Protein AF-A0A349W5E2-F1 (afdb_monomer_lite)

Foldseek 3Di:
DDPVVVVVVVVVVVVPPPPVVVVLLVQLLVLCVVLLVVCVVCLVVVVLVSNVVSLVVNCVRLNDALVSLLVVLLSCQVVVHDNVVSLVVCVVVVSLVLVVVLLVLLQDPCSQVVCVVCVVSNSNDRRLRVVLVSSLVSLVCSLPDPVGDDDPSSVQSSCSSNLHFPPDDPVVPDDDDDDDDDDPPHSDRRDPSPPWDWDKDKDWDWDDDDDDDDDPDHIDIDIDIDIDTDDDD

Secondary structure (DSSP, 8-state):
--HHHHHHHHHHHHT---HHHHHHHHHHHHHHHHHHHHHHHHHHHT-GGGHHHHHHHHHHHH-S-HHHHHHHHHHHHHTT---HHHHHHHHHTTHHHHHHHHHHHHHSTTHHHHHHH-GGGGTTPPTT-HHHHHHHHHHHHHHH-TT----HHHHHHHHHHTT----SSSTTS--S------PPPPP--PPP-S---EEEEEEEEEE----SS--SS--EEEEEEEEEE----

Structure (mmCIF, N/CA/C/O backbone):
data_AF-A0A349W5E2-F1
#
_entry.id   AF-A0A349W5E2-F1
#
loop_
_atom_site.group_PDB
_atom_site.id
_atom_site.type_symbol
_atom_site.label_atom_id
_atom_site.label_alt_id
_atom_site.label_comp_id
_atom_site.label_asym_id
_atom_site.label_entity_id
_atom_site.label_seq_id
_atom_site.pdbx_PDB_ins_code
_atom_site.Cartn_x
_atom_site.Cartn_y
_atom_site.Cartn_z
_atom_site.occupancy
_atom_site.B_iso_or_equiv
_atom_site.auth_seq_id
_atom_site.auth_comp_id
_atom_site.auth_asym_id
_atom_site.auth_atom_id
_atom_site.pdbx_PDB_model_num
ATOM 1 N N . MET A 1 1 ? 12.853 50.202 -28.168 1.00 52.81 1 MET A N 1
ATOM 2 C CA . MET A 1 1 ? 13.371 48.916 -27.651 1.00 52.81 1 MET A CA 1
ATOM 3 C C . MET A 1 1 ? 13.587 47.997 -28.844 1.00 52.81 1 MET A C 1
ATOM 5 O O . MET A 1 1 ? 12.637 47.748 -29.572 1.00 52.81 1 MET A O 1
ATOM 9 N N . ASN A 1 2 ? 14.836 47.624 -29.139 1.00 64.44 2 ASN A N 1
ATOM 10 C CA . ASN A 1 2 ? 15.189 46.960 -30.401 1.00 64.44 2 ASN A CA 1
ATOM 11 C C . ASN A 1 2 ? 14.817 45.471 -30.386 1.00 64.44 2 ASN A C 1
ATOM 13 O O . ASN A 1 2 ? 15.025 44.794 -29.383 1.00 64.44 2 ASN A O 1
ATOM 17 N N . ILE A 1 3 ? 14.355 44.948 -31.528 1.00 70.19 3 ILE A N 1
ATOM 18 C CA . ILE A 1 3 ? 13.952 43.540 -31.740 1.00 70.19 3 ILE A CA 1
ATOM 19 C C . ILE A 1 3 ? 15.049 42.553 -31.292 1.00 70.19 3 ILE A C 1
ATOM 21 O O . ILE A 1 3 ? 14.758 41.490 -30.751 1.00 70.19 3 ILE A O 1
ATOM 25 N N . ARG A 1 4 ? 16.323 42.949 -31.411 1.00 62.88 4 ARG A N 1
ATOM 26 C CA . ARG A 1 4 ? 17.479 42.179 -30.925 1.00 62.88 4 ARG A CA 1
ATOM 27 C C . ARG A 1 4 ? 17.537 42.023 -29.401 1.00 62.88 4 ARG A C 1
ATOM 29 O O . ARG A 1 4 ? 17.993 40.991 -28.930 1.00 62.88 4 ARG A O 1
ATOM 36 N N . GLN A 1 5 ? 17.074 43.009 -28.635 1.00 62.62 5 GLN A N 1
ATOM 37 C CA . GLN A 1 5 ? 17.027 42.912 -27.172 1.00 62.62 5 GLN A CA 1
ATOM 38 C C . GLN A 1 5 ? 15.815 42.115 -26.683 1.00 62.62 5 GLN A C 1
ATOM 40 O O . GLN A 1 5 ? 15.916 41.418 -25.678 1.00 62.62 5 GLN A O 1
ATOM 45 N N . LEU A 1 6 ? 14.707 42.137 -27.433 1.00 62.88 6 LEU A N 1
ATOM 46 C CA . LEU A 1 6 ? 13.547 41.288 -27.154 1.00 62.88 6 LEU A CA 1
ATOM 47 C C . LEU A 1 6 ? 13.878 39.801 -27.378 1.00 62.88 6 LEU A C 1
ATOM 49 O O . LEU A 1 6 ? 13.564 38.965 -26.538 1.00 62.88 6 LEU A O 1
ATOM 53 N N . ALA A 1 7 ? 14.586 39.484 -28.469 1.00 63.03 7 ALA A N 1
ATOM 54 C CA . ALA A 1 7 ? 15.025 38.121 -28.770 1.00 63.03 7 ALA A CA 1
ATOM 55 C C . ALA A 1 7 ? 16.011 37.572 -27.723 1.00 63.03 7 ALA A C 1
ATOM 57 O O . ALA A 1 7 ? 15.915 36.408 -27.342 1.00 63.03 7 ALA A O 1
ATOM 58 N N . LEU A 1 8 ? 16.919 38.413 -27.211 1.00 60.12 8 LEU A N 1
ATOM 59 C CA . LEU A 1 8 ? 17.873 38.012 -26.174 1.00 60.12 8 LEU A CA 1
ATOM 60 C C . LEU A 1 8 ? 17.176 37.720 -24.831 1.00 60.12 8 LEU A C 1
ATOM 62 O O . LEU A 1 8 ? 17.521 36.754 -24.161 1.00 60.12 8 LEU A O 1
ATOM 66 N N . MET A 1 9 ? 16.161 38.510 -24.463 1.00 60.28 9 MET A N 1
ATOM 67 C CA . MET A 1 9 ? 15.379 38.305 -23.234 1.00 60.28 9 MET A CA 1
ATOM 68 C C . MET A 1 9 ? 14.525 37.030 -23.285 1.00 60.28 9 MET A C 1
ATOM 70 O O . MET A 1 9 ? 14.431 36.319 -22.286 1.00 60.28 9 MET A O 1
ATOM 74 N N . ILE A 1 10 ? 13.951 36.699 -24.447 1.00 60.84 10 ILE A N 1
ATOM 75 C CA . ILE A 1 10 ? 13.186 35.454 -24.640 1.00 60.84 10 ILE A CA 1
ATOM 76 C C . ILE A 1 10 ? 14.114 34.231 -24.564 1.00 60.84 10 ILE A C 1
ATOM 78 O O . ILE A 1 10 ? 13.764 33.246 -23.919 1.00 60.84 10 ILE A O 1
ATOM 82 N N . LEU A 1 11 ? 15.320 34.316 -25.140 1.00 56.22 11 LEU A N 1
ATOM 83 C CA . LEU A 1 11 ? 16.299 33.224 -25.129 1.00 56.22 11 LEU A CA 1
ATOM 84 C C . LEU A 1 11 ? 16.864 32.943 -23.722 1.00 56.22 11 LEU A C 1
ATOM 86 O O . LEU A 1 11 ? 17.080 31.788 -23.355 1.00 56.22 11 LEU A O 1
ATOM 90 N N . ILE A 1 12 ? 17.056 33.988 -22.906 1.00 57.09 12 ILE A N 1
ATOM 91 C CA . ILE A 1 12 ? 17.491 33.849 -21.507 1.00 57.09 12 ILE A CA 1
ATOM 92 C C . ILE A 1 12 ? 16.364 33.264 -20.642 1.00 57.09 12 ILE A C 1
ATOM 94 O O . ILE A 1 12 ? 16.629 32.391 -19.818 1.00 57.09 12 ILE A O 1
ATOM 98 N N . MET A 1 13 ? 15.106 33.661 -20.869 1.00 54.88 13 MET A N 1
ATOM 99 C CA . MET A 1 13 ? 13.952 33.088 -20.161 1.00 54.88 13 MET A CA 1
ATOM 100 C C . MET A 1 13 ? 13.674 31.625 -20.539 1.00 54.88 13 MET A C 1
ATOM 102 O O . MET A 1 13 ? 13.200 30.872 -19.694 1.00 54.88 13 MET A O 1
ATOM 106 N N . SER A 1 14 ? 14.012 31.184 -21.757 1.00 54.06 14 SER A N 1
ATOM 107 C CA . SER A 1 14 ? 13.864 29.776 -22.167 1.00 54.06 14 SER A CA 1
ATOM 108 C C . SER A 1 14 ? 14.974 28.841 -21.665 1.00 54.06 14 SER A C 1
ATOM 110 O O . SER A 1 14 ? 14.781 27.629 -21.666 1.00 54.06 14 SER A O 1
ATOM 112 N N . CYS A 1 15 ? 16.123 29.371 -21.225 1.00 48.59 15 CYS A N 1
ATOM 113 C CA . CYS A 1 15 ? 17.241 28.567 -20.705 1.00 48.59 15 CYS A CA 1
ATOM 114 C C . CYS A 1 15 ? 17.178 28.308 -19.192 1.00 48.59 15 CYS A C 1
ATOM 116 O O . CYS A 1 15 ? 17.973 27.524 -18.677 1.00 48.59 15 CYS A O 1
ATOM 118 N N . VAL A 1 16 ? 16.222 28.903 -18.472 1.00 50.59 16 VAL A N 1
ATOM 119 C CA . VAL A 1 16 ? 15.925 28.534 -17.080 1.00 50.59 16 VAL A CA 1
ATOM 120 C C . VAL A 1 16 ? 14.885 27.413 -17.084 1.00 50.59 16 VAL A C 1
ATOM 122 O O . VAL A 1 16 ? 13.768 27.554 -16.593 1.00 50.59 16 VAL A O 1
ATOM 125 N N . ILE A 1 17 ? 15.242 26.279 -17.688 1.00 53.78 17 ILE A N 1
ATOM 126 C CA . ILE A 1 17 ? 14.504 25.028 -17.488 1.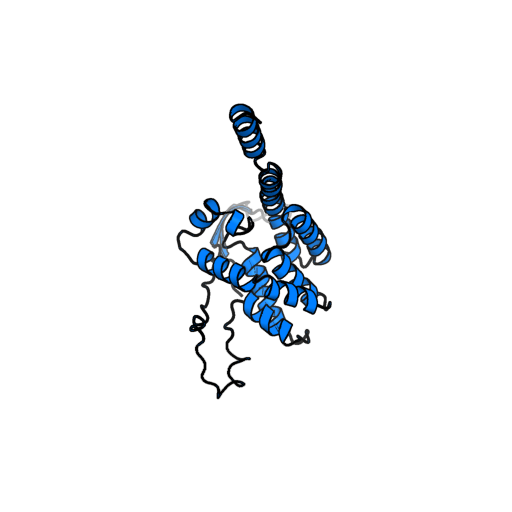00 53.78 17 ILE A CA 1
ATOM 127 C C . ILE A 1 17 ? 14.574 24.732 -15.978 1.00 53.78 17 ILE A C 1
ATOM 129 O O . ILE A 1 17 ? 15.658 24.849 -15.397 1.00 53.78 17 ILE A O 1
ATOM 133 N N . PRO A 1 18 ? 13.458 24.406 -15.301 1.00 48.16 18 PRO A N 1
ATOM 134 C CA . PRO A 1 18 ? 13.426 24.277 -13.851 1.00 48.16 18 PRO A CA 1
ATOM 135 C C . PRO A 1 18 ? 14.223 23.043 -13.410 1.00 48.16 18 PRO A C 1
ATOM 137 O O . PRO A 1 18 ? 13.682 21.956 -13.229 1.00 48.16 18 PRO A O 1
ATOM 140 N N . THR A 1 19 ? 15.521 23.219 -13.164 1.00 50.28 19 THR A N 1
ATOM 141 C CA . THR A 1 19 ? 16.425 22.200 -12.600 1.00 50.28 19 THR A CA 1
ATOM 142 C C . THR A 1 19 ? 15.934 21.644 -11.260 1.00 50.28 19 THR A C 1
ATOM 144 O O . THR A 1 19 ? 16.302 20.538 -10.876 1.00 50.28 19 THR A O 1
ATOM 147 N N . LYS A 1 20 ? 15.050 22.371 -10.564 1.00 48.47 20 LYS A N 1
ATOM 148 C CA . LYS A 1 20 ? 14.427 21.932 -9.309 1.00 48.47 20 LYS A CA 1
ATOM 149 C C . LYS A 1 20 ? 13.507 20.719 -9.462 1.00 48.47 20 LYS A C 1
ATOM 151 O O . LYS A 1 20 ? 13.429 19.927 -8.531 1.00 48.47 20 LYS A O 1
ATOM 156 N N . LEU A 1 21 ? 12.841 20.558 -10.608 1.00 48.84 21 LEU A N 1
ATOM 157 C CA . LEU A 1 21 ? 11.945 19.421 -10.850 1.00 48.84 21 LEU A CA 1
ATOM 158 C C . LEU A 1 21 ? 12.745 18.128 -11.062 1.00 48.84 21 LEU A C 1
ATOM 160 O O . LEU A 1 21 ? 12.449 17.115 -10.439 1.00 48.84 21 LEU A O 1
ATOM 164 N N . LEU A 1 22 ? 13.832 18.206 -11.837 1.00 49.69 22 LEU A N 1
ATOM 165 C CA . LEU A 1 22 ? 14.701 17.061 -12.126 1.00 49.69 22 LEU A CA 1
ATOM 166 C C . LEU A 1 22 ? 15.438 16.554 -10.868 1.00 49.69 22 LEU A C 1
ATOM 168 O O . LEU A 1 22 ? 15.513 15.353 -10.637 1.00 49.69 22 LEU A O 1
ATOM 172 N N . HIS A 1 23 ? 15.926 17.468 -10.017 1.00 49.38 23 HIS A N 1
ATOM 173 C CA . HIS A 1 23 ? 16.607 17.120 -8.758 1.00 49.38 23 HIS A CA 1
ATOM 174 C C . HIS A 1 23 ? 15.661 16.558 -7.679 1.00 49.38 23 HIS A C 1
ATOM 176 O O . HIS A 1 23 ? 16.076 15.736 -6.860 1.00 49.38 23 HIS A O 1
ATOM 182 N N . GLY A 1 24 ? 14.395 16.992 -7.646 1.00 54.50 24 GLY A N 1
ATOM 183 C CA . GLY A 1 24 ? 13.385 16.404 -6.754 1.00 54.50 24 GLY A CA 1
ATOM 184 C C . GLY 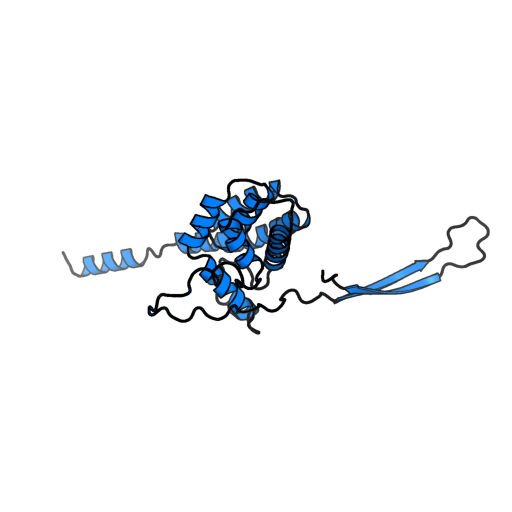A 1 24 ? 13.044 14.962 -7.144 1.00 54.50 24 GLY A C 1
ATOM 185 O O . GLY A 1 24 ? 12.863 14.107 -6.280 1.00 54.50 24 GLY A O 1
ATOM 186 N N . GLN A 1 25 ? 13.043 14.685 -8.447 1.00 56.47 25 GLN A N 1
ATOM 187 C CA . GLN A 1 25 ? 12.649 13.412 -9.038 1.00 56.47 25 GLN A CA 1
ATOM 188 C C . GLN A 1 25 ? 13.699 12.298 -8.856 1.00 56.47 25 GLN A C 1
ATOM 190 O O . GLN A 1 25 ? 13.425 11.331 -8.149 1.00 56.47 25 GLN A O 1
ATOM 195 N N . GLU A 1 26 ? 14.912 12.492 -9.392 1.00 62.91 26 GLU A N 1
ATOM 196 C CA . GLU A 1 26 ? 16.144 12.452 -8.598 1.00 62.91 26 GLU A CA 1
ATOM 197 C C . GLU A 1 26 ? 16.161 11.644 -7.289 1.00 62.91 26 GLU A C 1
ATOM 199 O O . GLU A 1 26 ? 16.411 10.444 -7.171 1.00 62.91 26 GLU A O 1
ATOM 204 N N . ASN A 1 27 ? 15.869 12.414 -6.246 1.00 80.06 27 ASN A N 1
ATOM 205 C CA . ASN A 1 27 ? 15.873 11.969 -4.873 1.00 80.06 27 ASN A CA 1
ATOM 206 C C . ASN A 1 27 ? 14.688 11.060 -4.552 1.00 80.06 27 ASN A C 1
ATOM 208 O O . ASN A 1 27 ? 14.864 10.121 -3.781 1.00 80.06 27 ASN A O 1
ATOM 212 N N . CYS A 1 28 ? 13.509 11.299 -5.128 1.00 84.94 28 CYS A N 1
ATOM 213 C CA . CYS A 1 28 ? 12.324 10.517 -4.802 1.00 84.94 28 CYS A CA 1
ATOM 214 C C . CYS A 1 28 ? 12.455 9.038 -5.198 1.00 84.94 28 CYS A C 1
ATOM 216 O O . CYS A 1 28 ? 12.125 8.171 -4.386 1.00 84.94 28 CYS A O 1
ATOM 218 N N . GLU A 1 29 ? 12.986 8.732 -6.387 1.00 87.12 29 GLU A N 1
ATOM 219 C CA . GLU A 1 29 ? 13.212 7.340 -6.803 1.00 87.12 29 GLU A CA 1
ATOM 220 C C . GLU A 1 29 ? 14.162 6.631 -5.833 1.00 87.12 29 GLU A C 1
ATOM 222 O O . GLU A 1 29 ? 13.828 5.578 -5.288 1.00 87.12 29 GLU A O 1
ATOM 227 N N . ARG A 1 30 ? 15.312 7.252 -5.539 1.00 86.56 30 ARG A N 1
ATOM 228 C CA . ARG A 1 30 ? 16.307 6.697 -4.614 1.00 86.56 30 ARG A CA 1
ATOM 229 C C . ARG A 1 30 ? 15.725 6.456 -3.220 1.00 86.56 30 ARG A C 1
ATOM 231 O O . ARG A 1 30 ? 15.834 5.348 -2.702 1.00 86.56 30 ARG A O 1
ATOM 238 N N . TYR A 1 31 ? 15.075 7.461 -2.630 1.00 85.56 31 TYR A N 1
ATOM 239 C CA . TYR A 1 31 ? 14.479 7.331 -1.297 1.00 85.56 31 TYR A CA 1
ATOM 240 C C . TYR A 1 31 ? 13.382 6.268 -1.263 1.00 85.56 31 TYR A C 1
ATOM 242 O O . TYR A 1 31 ? 13.285 5.527 -0.285 1.00 85.56 31 TYR A O 1
ATOM 250 N N . THR A 1 32 ? 12.579 6.155 -2.322 1.00 86.81 32 THR A N 1
ATOM 251 C CA . THR A 1 32 ? 11.539 5.124 -2.418 1.00 86.81 32 THR A CA 1
ATOM 252 C C . THR A 1 32 ? 12.166 3.732 -2.449 1.00 86.81 32 THR A C 1
ATOM 254 O O . THR A 1 32 ? 11.798 2.877 -1.643 1.00 86.81 32 THR A O 1
ATOM 257 N N . VAL A 1 33 ? 13.175 3.516 -3.299 1.00 87.38 33 VAL A N 1
ATOM 258 C CA . VAL A 1 33 ? 13.891 2.234 -3.411 1.00 87.38 33 VAL A CA 1
ATOM 259 C C . VAL A 1 33 ? 14.569 1.838 -2.096 1.00 87.38 33 VAL A C 1
ATOM 261 O O . VAL A 1 33 ? 14.496 0.676 -1.702 1.00 87.38 33 VAL A O 1
ATOM 264 N N . GLU A 1 34 ? 15.188 2.783 -1.389 1.00 88.44 34 GLU A N 1
ATOM 265 C CA . GLU A 1 34 ? 15.862 2.523 -0.109 1.00 88.44 34 GLU A CA 1
ATOM 266 C C . GLU A 1 34 ? 14.876 2.279 1.046 1.00 88.44 34 GLU A C 1
ATOM 268 O O . GLU A 1 34 ? 15.140 1.466 1.934 1.00 88.44 34 GLU A O 1
ATOM 273 N N . THR A 1 35 ? 13.719 2.945 1.034 1.00 88.62 35 THR A N 1
ATOM 274 C CA . THR A 1 35 ? 12.751 2.885 2.143 1.00 88.62 35 THR A CA 1
ATOM 275 C C . THR A 1 35 ? 11.792 1.699 2.032 1.00 88.62 35 THR A C 1
ATOM 277 O O . THR A 1 35 ? 11.360 1.153 3.051 1.00 88.62 35 THR A O 1
ATOM 280 N N . LEU A 1 36 ? 11.465 1.254 0.816 1.00 89.06 36 LEU A N 1
ATOM 281 C CA . LEU A 1 36 ? 10.529 0.149 0.577 1.00 89.06 36 LEU A CA 1
ATOM 282 C C . LEU A 1 36 ? 10.887 -1.157 1.319 1.00 89.06 36 LEU A C 1
ATOM 284 O O . LEU A 1 36 ? 9.989 -1.751 1.931 1.00 89.06 36 LEU A O 1
ATOM 288 N N . PRO A 1 37 ? 12.155 -1.616 1.343 1.00 88.81 37 PRO A N 1
ATOM 289 C CA . PRO A 1 37 ? 12.554 -2.784 2.126 1.00 88.81 37 PRO A CA 1
ATOM 290 C C . PRO A 1 37 ? 12.323 -2.602 3.630 1.00 88.81 37 PRO A C 1
ATOM 292 O O . PRO A 1 37 ? 11.836 -3.520 4.290 1.00 88.81 37 PRO A O 1
ATOM 295 N N . LEU A 1 38 ? 12.608 -1.408 4.162 1.00 91.19 38 LEU A N 1
ATOM 296 C CA . LEU A 1 38 ? 12.438 -1.089 5.583 1.00 91.19 38 LEU A CA 1
ATOM 297 C C . LEU A 1 38 ? 10.959 -1.086 5.981 1.00 91.19 38 LEU A C 1
ATOM 299 O O . LEU A 1 38 ? 10.596 -1.670 7.001 1.00 91.19 38 LEU A O 1
ATOM 303 N N . LEU A 1 39 ? 10.094 -0.503 5.144 1.00 89.38 39 LEU A N 1
ATOM 304 C CA . LEU A 1 39 ? 8.641 -0.550 5.332 1.00 89.38 39 LEU A CA 1
ATOM 305 C C . LEU A 1 39 ? 8.112 -1.985 5.286 1.00 89.38 39 LEU A C 1
ATOM 307 O O . LEU A 1 39 ? 7.286 -2.367 6.112 1.00 89.38 39 LEU A O 1
ATOM 311 N N . THR A 1 40 ? 8.615 -2.795 4.351 1.00 87.44 40 THR A N 1
ATOM 312 C CA . THR A 1 40 ? 8.235 -4.211 4.228 1.00 87.44 40 THR A CA 1
ATOM 313 C C . THR A 1 40 ? 8.605 -4.986 5.486 1.00 87.44 40 THR A C 1
ATOM 315 O O . THR A 1 40 ? 7.793 -5.744 6.013 1.00 87.44 40 THR A O 1
ATOM 318 N N . GLN A 1 41 ? 9.816 -4.771 5.999 1.00 88.69 41 GLN A N 1
ATOM 319 C CA . GLN A 1 41 ? 10.275 -5.393 7.234 1.00 88.69 41 GLN A CA 1
ATOM 320 C C . GLN A 1 41 ? 9.434 -4.949 8.438 1.00 88.69 41 GLN A C 1
ATOM 322 O O . GLN A 1 41 ? 8.992 -5.799 9.209 1.00 88.69 41 GLN A O 1
ATOM 327 N N . ALA A 1 42 ? 9.175 -3.647 8.581 1.00 88.50 42 ALA A N 1
ATOM 328 C CA . ALA A 1 42 ? 8.390 -3.113 9.691 1.00 88.50 42 ALA A CA 1
ATOM 329 C C . ALA A 1 42 ? 6.954 -3.669 9.701 1.00 88.50 42 ALA A C 1
ATOM 331 O O . ALA A 1 42 ? 6.479 -4.126 10.740 1.00 88.50 42 ALA A O 1
ATOM 332 N N . LEU A 1 43 ? 6.293 -3.730 8.540 1.00 86.06 43 LEU A N 1
ATOM 333 C CA . LEU A 1 43 ? 4.942 -4.290 8.410 1.00 86.06 43 LEU A CA 1
ATOM 334 C C . LEU A 1 43 ? 4.865 -5.796 8.686 1.00 86.06 43 LEU A C 1
ATOM 336 O O . LEU A 1 43 ? 3.890 -6.263 9.280 1.00 86.06 43 LEU A O 1
ATOM 340 N N . ASN A 1 44 ? 5.875 -6.559 8.265 1.00 85.50 44 ASN A N 1
ATOM 341 C CA . ASN A 1 44 ? 5.946 -7.993 8.549 1.00 85.50 44 ASN A CA 1
ATOM 342 C C . ASN A 1 44 ? 6.159 -8.268 10.041 1.00 85.50 44 ASN A C 1
ATOM 344 O O . ASN A 1 44 ? 5.554 -9.186 10.590 1.00 85.50 44 ASN A O 1
ATOM 348 N N . ASN A 1 45 ? 6.977 -7.448 10.700 1.00 87.81 45 ASN A N 1
ATOM 349 C CA . ASN A 1 45 ? 7.294 -7.607 12.117 1.00 87.81 45 ASN A CA 1
ATOM 350 C C . ASN A 1 45 ? 6.238 -6.999 13.056 1.00 87.81 45 ASN A C 1
ATOM 352 O O . ASN A 1 45 ? 6.271 -7.280 14.249 1.00 87.81 45 ASN A O 1
ATOM 356 N N . ASN A 1 46 ? 5.275 -6.231 12.530 1.00 82.88 46 ASN A N 1
ATOM 357 C CA . ASN A 1 46 ? 4.350 -5.390 13.306 1.00 82.88 46 ASN A CA 1
ATOM 358 C C . ASN A 1 46 ? 5.062 -4.271 14.100 1.00 82.88 46 ASN A C 1
ATOM 360 O O . ASN A 1 46 ? 4.575 -3.845 15.144 1.00 82.88 46 ASN A O 1
ATOM 364 N N . ASP A 1 47 ? 6.198 -3.774 13.603 1.00 88.88 47 ASP A N 1
ATOM 365 C CA . ASP A 1 47 ? 6.947 -2.661 14.204 1.00 88.88 47 ASP A CA 1
ATOM 366 C C . ASP A 1 47 ? 6.321 -1.308 13.794 1.00 88.88 47 ASP A C 1
ATOM 368 O O . ASP A 1 47 ? 6.936 -0.521 13.067 1.00 88.88 47 ASP A O 1
ATOM 372 N N . PHE A 1 48 ? 5.081 -1.040 14.216 1.00 86.31 48 PHE A N 1
ATOM 373 C CA . PHE A 1 48 ? 4.309 0.129 13.759 1.00 86.31 48 PHE A CA 1
ATOM 374 C C . PHE A 1 48 ? 4.978 1.472 14.095 1.00 86.31 48 PHE A C 1
ATOM 376 O O . PHE A 1 48 ? 5.000 2.370 13.252 1.00 86.31 48 PHE A O 1
ATOM 383 N N . ASP A 1 49 ? 5.677 1.557 15.231 1.00 86.69 49 ASP A N 1
ATOM 384 C CA . ASP A 1 49 ? 6.442 2.744 15.648 1.00 86.69 49 ASP A CA 1
ATOM 385 C C . ASP A 1 49 ? 7.510 3.177 14.628 1.00 86.69 49 ASP A C 1
ATOM 387 O O . ASP A 1 49 ? 7.918 4.340 14.583 1.00 86.69 49 ASP A O 1
ATOM 391 N N . LYS A 1 50 ? 7.990 2.244 13.794 1.00 90.06 50 LYS A N 1
ATOM 392 C CA . LYS A 1 50 ? 8.997 2.523 12.762 1.00 90.06 50 LYS A CA 1
ATOM 393 C C . LYS A 1 50 ? 8.383 2.985 11.444 1.00 90.06 50 LYS A C 1
ATOM 395 O O . LYS A 1 50 ? 9.110 3.526 10.616 1.00 90.06 50 LYS A O 1
ATOM 400 N N . ILE A 1 51 ? 7.085 2.786 11.221 1.00 90.56 51 ILE A N 1
ATOM 401 C CA . ILE A 1 51 ? 6.446 3.054 9.925 1.00 90.56 51 ILE A CA 1
ATOM 402 C C . ILE A 1 51 ? 6.242 4.554 9.713 1.00 90.56 51 ILE A C 1
ATOM 404 O O . ILE A 1 51 ? 6.630 5.076 8.668 1.00 90.56 51 ILE A O 1
ATOM 408 N N . ASP A 1 52 ? 5.707 5.267 10.704 1.00 89.56 52 ASP A N 1
ATOM 409 C CA . ASP A 1 52 ? 5.435 6.707 10.600 1.00 89.56 52 ASP A CA 1
ATOM 410 C C . ASP A 1 52 ? 6.685 7.549 10.258 1.00 89.56 52 ASP A C 1
ATOM 412 O O . ASP A 1 52 ? 6.617 8.382 9.346 1.00 89.56 52 ASP A O 1
ATOM 416 N N . PRO A 1 53 ? 7.855 7.340 10.899 1.00 91.44 53 PRO A N 1
ATOM 417 C CA . PRO A 1 53 ? 9.089 8.031 10.522 1.00 91.44 53 PRO A CA 1
ATOM 418 C C . PRO A 1 53 ? 9.520 7.774 9.071 1.00 91.44 53 PRO A C 1
ATOM 420 O O . PRO A 1 53 ? 9.963 8.699 8.382 1.00 91.44 53 PRO A O 1
ATOM 423 N N . LEU A 1 54 ? 9.373 6.536 8.589 1.00 91.69 54 LEU A N 1
ATOM 424 C CA . LEU A 1 54 ? 9.704 6.169 7.209 1.00 91.69 54 LEU A CA 1
ATOM 425 C C . LEU A 1 54 ? 8.748 6.847 6.217 1.00 91.69 54 LEU A C 1
ATOM 427 O O . LEU A 1 54 ? 9.197 7.426 5.227 1.00 91.69 54 LEU A O 1
ATOM 431 N N . LEU A 1 55 ? 7.446 6.862 6.518 1.00 91.00 55 LEU A N 1
ATOM 432 C CA . LEU A 1 55 ? 6.441 7.556 5.710 1.00 91.00 55 LEU A CA 1
ATOM 433 C C . LEU A 1 55 ? 6.685 9.066 5.645 1.00 91.00 55 LEU A C 1
ATOM 435 O O . LEU A 1 55 ? 6.604 9.655 4.568 1.00 91.00 55 LEU A O 1
ATOM 439 N N . ASN A 1 56 ? 7.034 9.693 6.769 1.00 90.38 56 ASN A N 1
ATOM 440 C CA . ASN A 1 56 ? 7.363 11.119 6.811 1.00 90.38 56 ASN A CA 1
ATOM 441 C C . ASN A 1 56 ? 8.618 11.441 5.984 1.00 90.38 56 ASN A C 1
ATOM 443 O O . ASN A 1 56 ? 8.663 12.473 5.316 1.00 90.38 56 ASN A O 1
ATOM 447 N N . SER A 1 57 ? 9.609 10.545 5.987 1.00 87.94 57 SER A N 1
ATOM 448 C CA . SER A 1 57 ? 10.853 10.706 5.221 1.00 87.94 57 SER A CA 1
ATOM 449 C C . SER A 1 57 ? 10.611 10.613 3.711 1.00 87.94 57 SER A C 1
ATOM 451 O O . SER A 1 57 ? 11.123 11.436 2.944 1.00 87.94 57 SER A O 1
ATOM 453 N N . ILE A 1 58 ? 9.764 9.669 3.280 1.00 88.94 58 ILE A N 1
ATOM 454 C CA . ILE A 1 58 ? 9.313 9.594 1.885 1.00 88.94 58 ILE A CA 1
ATOM 455 C C . ILE A 1 58 ? 8.515 10.846 1.530 1.00 88.94 58 ILE A C 1
ATOM 457 O O . ILE A 1 58 ? 8.800 11.478 0.520 1.00 88.94 58 ILE A O 1
ATOM 461 N N . GLN A 1 59 ? 7.541 11.240 2.352 1.00 90.06 59 GLN A N 1
ATOM 462 C CA . GLN A 1 59 ? 6.680 12.387 2.063 1.00 90.06 59 GLN A CA 1
ATOM 463 C C . GLN A 1 59 ? 7.470 13.697 1.939 1.00 90.06 59 GLN A C 1
ATOM 465 O O . GLN A 1 59 ? 7.147 14.527 1.092 1.00 90.06 59 GLN A O 1
ATOM 470 N N . ALA A 1 60 ? 8.521 13.884 2.740 1.00 87.44 60 ALA A N 1
ATOM 471 C CA . ALA A 1 60 ? 9.400 15.047 2.636 1.00 87.44 60 ALA A CA 1
ATOM 472 C C . ALA A 1 60 ? 10.162 15.103 1.299 1.00 87.44 60 ALA A C 1
ATOM 474 O O . ALA A 1 60 ? 10.433 16.191 0.794 1.00 87.44 60 ALA A O 1
ATOM 475 N N . SER A 1 61 ? 10.483 13.944 0.721 1.00 86.50 61 SER A N 1
ATOM 476 C CA . SER A 1 61 ? 11.289 13.836 -0.502 1.00 86.50 61 SER A CA 1
ATOM 477 C C . SER A 1 61 ? 10.437 13.756 -1.773 1.00 86.50 61 SER A C 1
ATOM 479 O O . SER A 1 61 ? 10.791 14.329 -2.798 1.00 86.50 61 SER A O 1
ATOM 481 N N . CYS A 1 62 ? 9.309 13.053 -1.702 1.00 86.19 62 CYS A N 1
ATOM 482 C CA . CYS A 1 62 ? 8.435 12.708 -2.823 1.00 86.19 62 CYS A CA 1
ATOM 483 C C . CYS A 1 62 ? 7.114 13.485 -2.835 1.00 86.19 62 CYS A C 1
ATOM 485 O O . CYS A 1 62 ? 6.328 13.349 -3.772 1.00 86.19 62 CYS A O 1
ATOM 487 N N . GLY A 1 63 ? 6.830 14.257 -1.785 1.00 88.50 63 GLY A N 1
ATOM 488 C CA . GLY A 1 63 ? 5.507 14.821 -1.560 1.00 88.50 63 GLY A CA 1
ATOM 489 C C . GLY A 1 63 ? 4.475 13.769 -1.141 1.00 88.50 63 GLY A C 1
ATOM 490 O O . GLY A 1 63 ? 4.772 12.591 -0.921 1.00 88.50 63 GLY A O 1
ATOM 491 N N . ILE A 1 64 ? 3.231 14.222 -1.007 1.00 90.06 64 ILE A N 1
ATOM 492 C CA . ILE A 1 64 ? 2.092 13.362 -0.678 1.00 90.06 64 ILE A CA 1
ATOM 493 C C . ILE A 1 64 ? 1.722 12.536 -1.915 1.00 90.06 64 ILE A C 1
ATOM 495 O O . ILE A 1 64 ? 1.511 13.093 -2.989 1.00 90.06 64 ILE A O 1
ATOM 499 N N . ASN A 1 65 ? 1.613 11.219 -1.755 1.00 91.75 65 ASN A N 1
ATOM 500 C CA . ASN A 1 65 ? 1.196 10.295 -2.808 1.00 91.75 65 ASN A CA 1
ATOM 501 C C . ASN A 1 65 ? 0.261 9.209 -2.255 1.00 91.75 65 ASN A C 1
ATOM 503 O O . ASN A 1 65 ? 0.163 9.024 -1.039 1.00 91.75 65 ASN A O 1
ATOM 507 N N . GLU A 1 66 ? -0.397 8.493 -3.171 1.00 93.75 66 GLU A N 1
ATOM 508 C CA . GLU A 1 66 ? -1.360 7.420 -2.886 1.00 93.75 66 GLU A CA 1
ATOM 509 C C . GLU A 1 66 ? -0.804 6.398 -1.893 1.00 93.75 66 GLU A C 1
ATOM 511 O O . GLU A 1 66 ? -1.421 6.143 -0.863 1.00 93.75 66 GLU A O 1
ATOM 516 N N . PHE A 1 67 ? 0.389 5.866 -2.166 1.00 92.44 67 PHE A N 1
ATOM 517 C CA . PHE A 1 67 ? 0.961 4.764 -1.400 1.00 92.44 67 PHE A CA 1
ATOM 518 C C . PHE A 1 67 ? 1.230 5.155 0.057 1.00 92.44 67 PHE A C 1
ATOM 520 O O . PHE A 1 67 ? 0.865 4.430 0.986 1.00 92.44 67 PHE A O 1
ATOM 527 N N . VAL A 1 68 ? 1.837 6.330 0.264 1.00 93.00 68 VAL A N 1
ATOM 528 C CA . VAL A 1 68 ? 2.101 6.875 1.602 1.00 93.00 68 VAL A CA 1
ATOM 529 C C . VAL A 1 68 ? 0.796 7.067 2.367 1.00 93.00 68 VAL A C 1
ATOM 531 O O . VAL A 1 68 ? 0.721 6.694 3.537 1.00 93.00 68 VAL A O 1
ATOM 534 N N . GLN A 1 69 ? -0.235 7.620 1.723 1.00 95.50 69 GLN A N 1
ATOM 535 C CA . GLN A 1 69 ? -1.502 7.874 2.406 1.00 95.50 69 GLN A CA 1
ATOM 536 C C . GLN A 1 69 ? -2.288 6.609 2.703 1.00 95.50 69 GLN A C 1
ATOM 538 O O . GLN A 1 69 ? -2.830 6.485 3.799 1.00 95.50 69 GLN A O 1
ATOM 543 N N . ARG A 1 70 ? -2.284 5.637 1.790 1.00 95.00 70 ARG A N 1
ATOM 544 C CA . ARG A 1 70 ? -2.884 4.325 2.028 1.00 95.00 70 ARG A CA 1
ATOM 545 C C . ARG A 1 70 ? -2.268 3.650 3.248 1.00 95.00 70 ARG A C 1
ATOM 547 O O . ARG A 1 70 ? -2.998 3.168 4.114 1.00 95.00 70 ARG A O 1
ATOM 554 N N . LEU A 1 71 ? -0.939 3.680 3.373 1.00 94.62 71 LEU A N 1
ATOM 555 C CA . LEU A 1 71 ? -0.280 3.118 4.548 1.00 94.62 71 LEU A CA 1
ATOM 556 C C . LEU A 1 71 ? -0.562 3.929 5.821 1.00 94.62 71 LEU A C 1
ATOM 558 O O . LEU A 1 71 ? -0.810 3.338 6.868 1.00 94.62 71 LEU A O 1
ATOM 562 N N . ARG A 1 72 ? -0.579 5.264 5.735 1.00 95.31 72 ARG A N 1
ATOM 563 C CA . ARG A 1 72 ? -0.879 6.143 6.875 1.00 95.31 72 ARG A CA 1
ATOM 564 C C . ARG A 1 72 ? -2.282 5.900 7.436 1.00 95.31 72 ARG A C 1
ATOM 566 O O . ARG A 1 72 ? -2.422 5.767 8.648 1.00 95.31 72 ARG A O 1
ATOM 573 N N . ILE A 1 73 ? -3.294 5.796 6.573 1.00 96.50 73 ILE A N 1
ATOM 574 C CA . ILE A 1 73 ? -4.673 5.463 6.970 1.00 96.50 73 ILE A CA 1
ATOM 575 C C . ILE A 1 73 ? -4.695 4.112 7.680 1.00 96.50 73 ILE A C 1
ATOM 577 O O . ILE A 1 73 ? -5.232 4.000 8.780 1.00 96.50 73 ILE A O 1
ATOM 581 N N . LEU A 1 74 ? -4.057 3.099 7.085 1.00 95.12 74 LEU A N 1
ATOM 582 C CA . LEU A 1 74 ? -4.002 1.763 7.667 1.00 95.12 74 LEU A CA 1
ATOM 583 C C . LEU A 1 74 ? -3.377 1.781 9.072 1.00 95.12 74 LEU A C 1
ATOM 585 O O . LEU A 1 74 ? -3.910 1.149 9.981 1.00 95.12 74 LEU A O 1
ATOM 589 N N . MET A 1 75 ? -2.282 2.523 9.269 1.00 93.88 75 MET A N 1
ATOM 590 C CA . MET A 1 75 ? -1.632 2.639 10.581 1.00 93.88 75 MET A CA 1
ATOM 591 C C . MET A 1 75 ? -2.520 3.353 11.597 1.00 93.88 75 MET A C 1
ATOM 593 O O . MET A 1 75 ? -2.669 2.869 12.715 1.00 93.88 75 MET A O 1
ATOM 597 N N . GLN A 1 76 ? -3.168 4.453 11.204 1.00 94.81 76 GLN A N 1
ATOM 598 C CA . GLN A 1 76 ? -4.082 5.180 12.086 1.00 94.81 76 GLN A CA 1
ATOM 599 C C . GLN A 1 76 ? -5.226 4.288 12.578 1.00 94.81 76 GLN A C 1
ATOM 601 O O . GLN A 1 76 ? -5.515 4.292 13.773 1.00 94.81 76 GLN A O 1
ATOM 606 N N . ILE A 1 77 ? -5.813 3.471 11.698 1.00 94.50 77 ILE A N 1
ATOM 607 C CA . ILE A 1 77 ? -6.870 2.522 12.073 1.00 94.50 77 ILE A CA 1
ATOM 608 C C . ILE A 1 77 ? -6.322 1.444 13.021 1.00 94.50 77 ILE A C 1
ATOM 610 O O . ILE A 1 77 ? -6.911 1.200 14.075 1.00 94.50 77 ILE A O 1
ATOM 614 N N . ILE A 1 78 ? -5.177 0.827 12.694 1.00 91.38 78 ILE A N 1
ATOM 615 C CA . ILE A 1 78 ? -4.548 -0.220 13.525 1.00 91.38 78 ILE A CA 1
ATOM 616 C C . ILE A 1 78 ? -4.261 0.289 14.941 1.00 91.38 78 ILE A C 1
ATOM 618 O O . ILE A 1 78 ? -4.525 -0.420 15.915 1.00 91.38 78 ILE A O 1
ATOM 622 N N . GLU A 1 79 ? -3.767 1.520 15.052 1.00 91.75 79 GLU A N 1
ATOM 623 C CA . GLU A 1 79 ? -3.421 2.184 16.311 1.00 91.75 79 GLU A CA 1
ATOM 624 C C . GLU A 1 79 ? -4.623 2.837 17.012 1.00 91.75 79 GLU A C 1
ATOM 626 O O . GLU A 1 79 ? -4.455 3.460 18.061 1.00 91.75 79 GLU A O 1
ATOM 631 N N . LYS A 1 80 ? -5.839 2.702 16.459 1.00 92.56 80 LYS A N 1
ATOM 632 C CA . LYS A 1 80 ? -7.080 3.307 16.977 1.00 92.56 80 LYS A CA 1
ATOM 633 C C . LYS A 1 80 ? -6.996 4.836 17.114 1.00 92.56 80 LYS A C 1
ATOM 635 O O . LYS A 1 80 ? -7.605 5.430 18.007 1.00 92.56 80 LYS A O 1
ATOM 640 N N . LYS A 1 81 ? -6.225 5.479 16.237 1.00 93.62 81 LYS A N 1
ATOM 641 C CA . LYS A 1 81 ? -6.138 6.937 16.092 1.00 93.62 81 LYS A CA 1
ATOM 642 C C . LYS A 1 81 ? -7.239 7.429 15.150 1.00 93.62 81 LYS A C 1
ATOM 644 O O . LYS A 1 81 ? -7.751 6.679 14.328 1.00 93.62 81 LYS A O 1
ATOM 649 N N . ASN A 1 82 ? -7.584 8.715 15.242 1.00 94.31 82 ASN A N 1
ATOM 650 C CA . ASN A 1 82 ? -8.530 9.327 14.308 1.00 94.31 82 ASN A CA 1
ATOM 651 C C . ASN A 1 82 ? -7.954 9.302 12.878 1.00 94.31 82 ASN A C 1
ATOM 653 O O . ASN A 1 82 ? -6.886 9.869 12.635 1.00 94.31 82 ASN A O 1
ATOM 657 N N . SER A 1 83 ? -8.676 8.650 11.966 1.00 96.50 83 SER A N 1
ATOM 658 C CA . SER A 1 83 ? -8.304 8.439 10.564 1.00 96.50 83 SER A CA 1
ATOM 659 C C . SER A 1 83 ? -9.058 9.352 9.582 1.00 96.50 83 SER A C 1
ATOM 661 O O . SER A 1 83 ? -8.660 9.462 8.422 1.00 96.50 83 SER A O 1
ATOM 663 N N . THR A 1 84 ? -10.096 10.069 10.034 1.00 96.56 84 THR A N 1
ATOM 664 C CA . THR A 1 84 ? -11.024 10.851 9.195 1.00 96.56 84 THR A CA 1
ATOM 665 C C . THR A 1 84 ? -10.297 11.830 8.278 1.00 96.56 84 THR A C 1
ATOM 667 O O . THR A 1 84 ? -10.488 11.804 7.069 1.00 96.56 84 THR A O 1
ATOM 670 N N . ALA A 1 85 ? -9.386 12.643 8.821 1.00 96.69 85 ALA A N 1
ATOM 671 C CA . ALA A 1 85 ? -8.671 13.641 8.023 1.00 96.69 85 ALA A CA 1
ATOM 672 C C . ALA A 1 85 ? -7.762 13.014 6.949 1.00 96.69 85 ALA A C 1
ATOM 674 O O . ALA A 1 85 ? -7.571 13.597 5.881 1.00 96.69 85 ALA A O 1
ATOM 675 N N . ALA A 1 86 ? -7.189 11.836 7.219 1.00 96.38 86 ALA A N 1
ATOM 676 C CA . ALA A 1 86 ? -6.357 11.133 6.249 1.00 96.38 86 ALA A CA 1
ATOM 677 C C . ALA A 1 86 ? -7.209 10.483 5.150 1.00 96.38 86 ALA A C 1
ATOM 679 O O . ALA A 1 86 ? -6.839 10.553 3.979 1.00 96.38 86 ALA A O 1
ATOM 680 N N . ILE A 1 87 ? -8.362 9.916 5.518 1.00 97.50 87 ILE A N 1
ATOM 681 C CA . ILE A 1 87 ? -9.339 9.350 4.581 1.00 97.50 87 ILE A CA 1
ATOM 682 C C . ILE A 1 87 ? -9.910 10.449 3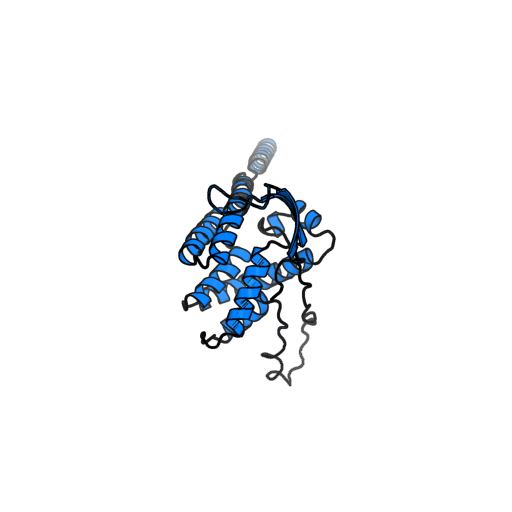.675 1.00 97.50 87 ILE A C 1
ATOM 684 O O . ILE A 1 87 ? -9.894 10.308 2.454 1.00 97.50 87 ILE A O 1
ATOM 688 N N . ASP A 1 88 ? -10.322 11.585 4.239 1.00 96.94 88 ASP A N 1
ATOM 689 C CA . ASP A 1 88 ? -10.817 12.726 3.465 1.00 96.94 88 ASP A CA 1
ATOM 690 C C . ASP A 1 88 ? -9.752 13.242 2.492 1.00 96.94 88 ASP A C 1
ATOM 692 O O . ASP A 1 88 ? -10.038 13.516 1.327 1.00 96.94 88 ASP A O 1
ATOM 696 N N . LEU A 1 89 ? -8.495 13.344 2.939 1.00 96.38 89 LEU A N 1
ATOM 697 C CA . LEU A 1 89 ? -7.387 13.730 2.069 1.00 96.38 89 LEU A CA 1
ATOM 698 C C . LEU A 1 89 ? -7.183 12.731 0.922 1.00 96.38 89 LEU A C 1
ATOM 700 O O . LEU A 1 89 ? -6.869 13.154 -0.192 1.00 96.38 89 LEU A O 1
ATOM 704 N N . TYR A 1 90 ? -7.374 11.435 1.170 1.00 97.38 90 TYR A N 1
ATOM 705 C CA . TYR A 1 90 ? -7.248 10.394 0.153 1.00 97.38 90 TYR A CA 1
ATOM 706 C C . TYR A 1 90 ? -8.291 10.552 -0.956 1.00 97.38 90 TYR A C 1
ATOM 708 O O . TYR A 1 90 ? -7.933 10.608 -2.136 1.00 97.38 90 TYR A O 1
ATOM 716 N N . TRP A 1 91 ? -9.560 10.722 -0.578 1.00 95.25 91 TRP A N 1
ATOM 717 C CA . TRP A 1 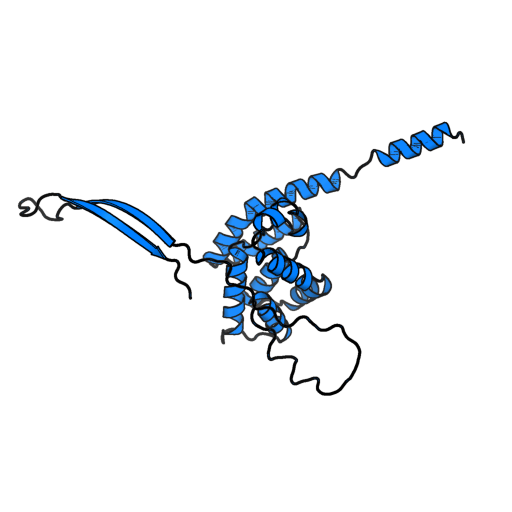91 ? -10.654 10.921 -1.529 1.00 95.25 91 TRP A CA 1
ATOM 718 C C . TRP A 1 91 ? -10.548 12.255 -2.271 1.00 95.25 91 TRP A C 1
ATOM 720 O O . TRP A 1 91 ? -10.653 12.297 -3.497 1.00 95.25 91 TRP A O 1
ATOM 730 N N . ASN A 1 92 ? -10.265 13.347 -1.556 1.00 96.06 92 ASN A N 1
ATOM 731 C CA . ASN A 1 92 ? -10.144 14.680 -2.154 1.00 96.06 92 ASN A CA 1
ATOM 732 C C . ASN A 1 92 ? -8.972 14.776 -3.142 1.00 96.06 92 ASN A C 1
ATOM 734 O O . ASN A 1 92 ? -9.048 15.520 -4.120 1.00 96.06 92 ASN A O 1
ATOM 738 N N . SER A 1 93 ? -7.907 14.004 -2.915 1.00 94.94 93 SER A N 1
ATOM 739 C CA . SER A 1 93 ? -6.751 13.927 -3.818 1.00 94.94 93 SER A CA 1
ATOM 740 C C . SER A 1 93 ? -6.947 12.942 -4.976 1.00 94.94 93 SER A C 1
ATOM 742 O O . SER A 1 93 ? -6.035 12.775 -5.784 1.00 94.94 93 SER A O 1
ATOM 744 N N . GLN A 1 94 ? -8.111 12.287 -5.073 1.00 94.31 94 GLN A N 1
ATOM 745 C CA . GLN A 1 94 ? -8.418 11.262 -6.078 1.00 94.31 94 GLN A CA 1
ATOM 746 C C . GLN A 1 94 ? -7.400 10.106 -6.099 1.00 94.31 94 GLN A C 1
ATOM 748 O O . GLN A 1 94 ? -7.029 9.575 -7.156 1.00 94.31 94 GLN A O 1
ATOM 753 N N . PHE A 1 95 ? -6.894 9.736 -4.919 1.00 95.44 95 PHE A N 1
ATOM 754 C CA . PHE A 1 95 ? -5.919 8.655 -4.789 1.00 95.44 95 PHE A CA 1
ATOM 755 C C . PHE A 1 95 ? -6.526 7.278 -5.051 1.00 95.44 95 PHE A C 1
ATOM 757 O O . PHE A 1 95 ? -5.815 6.393 -5.514 1.00 95.44 95 PHE A O 1
ATOM 764 N N . ASP A 1 96 ? -7.841 7.140 -4.914 1.00 92.88 96 ASP A N 1
ATOM 765 C CA . ASP A 1 96 ? -8.615 5.981 -5.351 1.00 92.88 96 ASP A CA 1
ATOM 766 C C . ASP A 1 96 ? -8.419 5.681 -6.841 1.00 92.88 96 ASP A C 1
ATOM 768 O O . ASP A 1 96 ? -8.099 4.556 -7.222 1.00 92.88 96 ASP A O 1
ATOM 772 N N . LYS A 1 97 ? -8.506 6.704 -7.696 1.00 91.69 97 LYS A N 1
ATOM 773 C CA . LYS A 1 97 ? -8.312 6.546 -9.143 1.00 91.69 97 LYS A CA 1
ATOM 774 C C . LYS A 1 97 ? -6.875 6.164 -9.463 1.00 91.69 97 LYS A C 1
ATOM 776 O O . LYS A 1 97 ? -6.643 5.287 -10.292 1.00 91.69 97 LYS A O 1
ATOM 781 N N . SER A 1 98 ? -5.918 6.807 -8.796 1.00 91.38 98 SER A N 1
ATOM 782 C CA . SER A 1 98 ? -4.490 6.498 -8.943 1.00 91.38 98 SER A CA 1
ATOM 783 C C . SER A 1 98 ? -4.190 5.053 -8.535 1.00 91.38 98 SER A C 1
ATOM 785 O O . SER A 1 98 ? -3.462 4.343 -9.231 1.00 91.38 98 SER A O 1
ATOM 787 N N . PHE A 1 99 ? -4.800 4.593 -7.441 1.00 92.81 99 PHE A N 1
ATOM 788 C CA . PHE A 1 99 ? -4.671 3.228 -6.955 1.00 92.81 99 PHE A CA 1
ATOM 789 C C . PHE A 1 99 ? -5.262 2.221 -7.945 1.00 92.81 99 PHE A C 1
ATOM 791 O O . PHE A 1 99 ? -4.551 1.314 -8.374 1.00 92.81 99 PHE A O 1
ATOM 798 N N . LEU A 1 100 ? -6.505 2.421 -8.395 1.00 90.62 100 LEU A N 1
ATOM 799 C CA . LEU A 1 100 ? -7.160 1.547 -9.375 1.00 90.62 100 LEU A CA 1
ATOM 800 C C . LEU A 1 100 ? -6.381 1.472 -10.697 1.00 90.62 100 LEU A C 1
ATOM 802 O O . LEU A 1 100 ? -6.154 0.384 -11.221 1.00 90.62 100 LEU A O 1
ATOM 806 N N . GLN A 1 101 ? -5.870 2.600 -11.199 1.00 90.75 101 GLN A N 1
ATOM 807 C CA . GLN A 1 101 ? -5.008 2.615 -12.387 1.00 90.75 101 GLN A CA 1
ATOM 808 C C . GLN A 1 101 ? -3.725 1.800 -12.188 1.00 90.75 101 GLN A C 1
ATOM 810 O O . GLN A 1 101 ? -3.270 1.114 -13.107 1.00 90.75 101 GLN A O 1
ATOM 815 N N . ARG A 1 102 ? -3.128 1.865 -10.992 1.00 91.12 102 ARG A N 1
ATOM 816 C CA . ARG A 1 102 ? -1.943 1.075 -10.641 1.00 91.12 102 ARG A CA 1
ATOM 817 C C . ARG A 1 102 ? -2.274 -0.417 -10.560 1.00 91.12 102 ARG A C 1
ATOM 819 O O . ARG A 1 102 ? -1.477 -1.230 -11.025 1.00 91.12 102 ARG A O 1
ATOM 826 N N . LEU A 1 103 ? -3.440 -0.779 -10.026 1.00 89.62 103 LEU A N 1
ATOM 827 C CA . LEU A 1 103 ? -3.931 -2.159 -10.005 1.00 89.62 103 LEU A CA 1
ATOM 828 C C . LEU A 1 103 ? -4.188 -2.691 -11.423 1.00 89.62 103 LEU A C 1
ATOM 830 O O . LEU A 1 103 ? -3.750 -3.794 -11.751 1.00 89.62 103 LEU A O 1
ATOM 834 N N . ASP A 1 104 ? -4.816 -1.898 -12.291 1.00 89.81 104 ASP A N 1
ATOM 835 C CA . ASP A 1 104 ? -5.054 -2.271 -13.686 1.00 89.81 104 ASP A CA 1
ATOM 836 C C . ASP A 1 104 ? -3.755 -2.461 -14.471 1.00 89.81 104 ASP A C 1
ATOM 838 O O . ASP A 1 104 ? -3.638 -3.433 -15.215 1.00 89.81 104 ASP A O 1
ATOM 842 N N . ALA A 1 105 ? -2.761 -1.590 -14.277 1.00 90.50 105 ALA A N 1
ATOM 843 C CA . ALA A 1 105 ? -1.437 -1.752 -14.876 1.00 90.50 105 ALA A CA 1
ATOM 844 C C . ALA A 1 105 ? -0.713 -2.992 -14.330 1.00 90.50 105 ALA A C 1
ATOM 846 O O . ALA A 1 105 ? -0.063 -3.724 -15.076 1.00 90.50 105 ALA A O 1
ATOM 847 N N . ALA A 1 106 ? -0.851 -3.266 -13.030 1.00 89.75 106 ALA A N 1
ATOM 848 C CA . ALA A 1 106 ? -0.278 -4.449 -12.405 1.00 89.75 106 ALA A CA 1
ATOM 849 C C . ALA A 1 106 ? -0.926 -5.754 -12.893 1.00 89.75 106 ALA A C 1
ATOM 851 O O . ALA A 1 106 ? -0.295 -6.801 -12.787 1.00 89.75 106 ALA A O 1
ATOM 852 N N . ASP A 1 107 ? -2.145 -5.743 -13.428 1.00 87.75 107 ASP A N 1
ATOM 853 C CA . ASP A 1 107 ? -2.787 -6.939 -13.991 1.00 87.75 107 ASP A CA 1
ATOM 854 C C . ASP A 1 107 ? -2.276 -7.328 -15.377 1.00 87.75 107 ASP A C 1
ATOM 856 O O . ASP A 1 107 ? -2.402 -8.492 -15.755 1.00 87.75 107 ASP A O 1
ATOM 860 N N . GLN A 1 108 ? -1.709 -6.382 -16.125 1.00 87.75 108 GLN A N 1
ATOM 861 C CA . GLN A 1 108 ? -1.251 -6.626 -17.490 1.00 87.75 108 GLN A CA 1
ATOM 862 C C . GLN A 1 108 ? -0.027 -7.553 -17.510 1.00 87.75 108 GLN A C 1
ATOM 864 O O . GLN A 1 108 ? 0.753 -7.626 -16.552 1.00 87.75 108 GLN A O 1
ATOM 869 N N . ASP A 1 109 ? 0.162 -8.272 -18.615 1.00 89.31 109 ASP A N 1
ATOM 870 C CA . ASP A 1 109 ? 1.301 -9.184 -18.780 1.00 89.31 109 ASP A CA 1
ATOM 871 C C . ASP A 1 109 ? 2.633 -8.426 -18.910 1.00 89.31 109 ASP A C 1
ATOM 873 O O . ASP A 1 109 ? 3.670 -8.898 -18.442 1.00 89.31 109 ASP A O 1
ATOM 877 N N . ASP A 1 110 ? 2.601 -7.214 -19.464 1.00 91.50 110 ASP A N 1
ATOM 878 C CA . ASP A 1 110 ? 3.746 -6.324 -19.671 1.00 91.50 110 ASP A CA 1
ATOM 879 C C . ASP A 1 110 ? 3.972 -5.332 -18.512 1.00 91.50 110 ASP A C 1
ATOM 881 O O . ASP A 1 110 ? 4.704 -4.353 -18.672 1.00 91.50 110 ASP A O 1
ATOM 885 N N . PHE A 1 111 ? 3.398 -5.586 -17.325 1.00 90.12 111 PHE A N 1
ATOM 886 C CA . PHE A 1 111 ? 3.465 -4.686 -16.160 1.00 90.12 111 PHE A CA 1
ATOM 887 C C . PHE A 1 111 ? 4.889 -4.178 -15.860 1.00 90.12 111 PHE A C 1
ATOM 889 O O . PHE A 1 111 ? 5.083 -3.007 -15.545 1.00 90.12 111 PHE A O 1
ATOM 896 N N . SER A 1 112 ? 5.906 -5.039 -15.984 1.00 89.94 112 SER A N 1
ATOM 897 C CA . SER A 1 112 ? 7.299 -4.657 -15.729 1.00 89.94 112 SER A CA 1
ATOM 898 C C . SER A 1 112 ? 7.780 -3.600 -16.721 1.00 89.94 112 SER A C 1
ATOM 900 O O . SER A 1 112 ? 8.430 -2.640 -16.322 1.00 89.94 112 SER A O 1
ATOM 902 N N . THR A 1 113 ? 7.442 -3.749 -18.002 1.00 91.31 113 THR A N 1
ATOM 903 C CA . THR A 1 113 ? 7.790 -2.780 -19.044 1.00 91.31 113 THR A CA 1
ATOM 904 C C . THR A 1 113 ? 7.031 -1.475 -18.841 1.00 91.31 113 THR A C 1
ATOM 906 O O . THR A 1 113 ? 7.640 -0.409 -18.911 1.00 91.31 113 THR A O 1
ATOM 909 N N . GLN A 1 114 ? 5.736 -1.545 -18.509 1.00 90.81 114 GLN A N 1
ATOM 910 C CA . GLN A 1 114 ? 4.939 -0.354 -18.211 1.00 90.81 114 GLN A CA 1
ATOM 911 C C . GLN A 1 114 ? 5.510 0.446 -17.037 1.00 90.81 114 GLN A C 1
ATOM 913 O O . GLN A 1 114 ? 5.515 1.676 -17.079 1.00 90.81 114 GLN A O 1
ATOM 918 N N . TYR A 1 115 ? 5.988 -0.236 -15.993 1.00 93.00 115 TYR A N 1
ATOM 919 C CA . TYR A 1 115 ? 6.624 0.414 -14.852 1.00 93.00 115 TYR A CA 1
ATOM 920 C C . TYR A 1 115 ? 7.937 1.094 -15.249 1.00 93.00 115 TYR A C 1
ATOM 922 O O . TYR A 1 115 ? 8.091 2.288 -15.007 1.00 93.00 115 TYR A O 1
ATOM 930 N N . GLU A 1 116 ? 8.854 0.370 -15.897 1.00 92.81 116 GLU A N 1
ATOM 931 C CA . GLU A 1 116 ? 10.171 0.914 -16.259 1.00 92.81 116 GLU A CA 1
ATOM 932 C C . GLU A 1 116 ? 10.074 2.117 -17.207 1.00 92.81 116 GLU A C 1
ATOM 934 O O . GLU A 1 116 ? 10.860 3.056 -17.095 1.00 92.81 116 GLU A O 1
ATOM 939 N N . GLN A 1 117 ? 9.085 2.132 -18.104 1.00 92.69 117 GLN A N 1
ATOM 940 C CA . GLN A 1 117 ? 8.855 3.249 -19.027 1.00 92.69 117 GLN A CA 1
ATOM 941 C C . GLN A 1 117 ? 8.174 4.458 -18.368 1.00 92.69 117 GLN A C 1
ATOM 943 O O . GLN A 1 117 ? 8.298 5.576 -18.868 1.00 92.69 117 GLN A O 1
ATOM 948 N N . HIS A 1 118 ? 7.451 4.257 -17.260 1.00 92.56 118 HIS A N 1
ATOM 949 C CA . HIS A 1 118 ? 6.598 5.278 -16.646 1.00 92.56 118 HIS A CA 1
ATOM 950 C C . HIS A 1 118 ? 6.705 5.305 -15.113 1.00 92.56 118 HIS A C 1
ATOM 952 O O . HIS A 1 118 ? 5.695 5.395 -14.418 1.00 92.56 118 HIS A O 1
ATOM 958 N N . LYS A 1 119 ? 7.922 5.257 -14.559 1.00 91.06 119 LYS A N 1
ATOM 959 C CA . LYS A 1 119 ? 8.145 5.195 -13.101 1.00 91.06 119 LYS A CA 1
ATOM 960 C C . LYS A 1 119 ? 7.471 6.329 -12.324 1.00 91.06 119 LYS A C 1
ATOM 962 O O . LYS A 1 119 ? 6.840 6.081 -11.298 1.00 91.06 119 LYS A O 1
ATOM 967 N N . GLU A 1 120 ? 7.544 7.554 -12.844 1.00 89.31 120 GLU A N 1
ATOM 968 C CA . GLU A 1 120 ? 6.908 8.741 -12.251 1.00 89.31 120 GLU A CA 1
ATOM 969 C C . GLU A 1 120 ? 5.393 8.584 -12.094 1.00 89.31 120 GLU A C 1
ATOM 971 O O . GLU A 1 120 ? 4.839 8.961 -11.063 1.00 89.31 120 GLU A O 1
ATOM 976 N N . LYS A 1 121 ? 4.729 7.976 -13.089 1.00 90.88 121 LYS A N 1
ATOM 977 C CA . LYS A 1 121 ? 3.278 7.727 -13.077 1.00 90.88 121 LYS A CA 1
ATOM 978 C C . LYS A 1 121 ? 2.865 6.877 -11.876 1.00 90.88 121 LYS A C 1
ATOM 980 O O . LYS A 1 121 ? 1.761 7.027 -11.369 1.00 90.88 121 LYS A O 1
ATOM 985 N N . TYR A 1 122 ? 3.751 5.993 -11.428 1.00 91.19 122 TYR A N 1
ATOM 986 C CA . TYR A 1 122 ? 3.526 5.102 -10.294 1.00 91.19 122 TYR A CA 1
ATOM 987 C C . TYR A 1 122 ? 4.231 5.586 -9.023 1.00 91.19 122 TYR A C 1
ATOM 989 O O . TYR A 1 122 ? 4.456 4.790 -8.114 1.00 91.19 122 TYR A O 1
ATOM 997 N N . ASN A 1 123 ? 4.619 6.867 -8.965 1.00 90.56 123 ASN A N 1
ATOM 998 C CA . ASN A 1 123 ? 5.347 7.473 -7.848 1.00 90.56 123 ASN A CA 1
ATOM 999 C C . ASN A 1 123 ? 6.598 6.670 -7.440 1.00 90.56 123 ASN A C 1
ATOM 1001 O O . ASN A 1 123 ? 6.953 6.649 -6.266 1.00 90.56 123 ASN A O 1
ATOM 1005 N N . PHE A 1 124 ? 7.250 6.005 -8.402 1.00 91.25 124 PHE A N 1
ATOM 1006 C CA . PHE A 1 124 ? 8.420 5.139 -8.193 1.00 91.25 124 PHE A CA 1
ATOM 1007 C C . PHE A 1 124 ? 8.164 3.895 -7.327 1.00 91.25 124 PHE A C 1
ATOM 1009 O O . PHE A 1 124 ? 9.106 3.251 -6.869 1.00 91.25 124 PHE A O 1
ATOM 1016 N N . TYR A 1 125 ? 6.898 3.518 -7.131 1.00 90.81 125 TYR A N 1
ATOM 1017 C CA . TYR A 1 125 ? 6.519 2.264 -6.487 1.00 90.81 125 TYR A CA 1
ATOM 1018 C C . TYR A 1 125 ? 6.365 1.161 -7.537 1.00 90.81 125 TYR A C 1
ATOM 1020 O O . TYR A 1 125 ? 5.448 1.241 -8.364 1.00 90.81 125 TYR A O 1
ATOM 1028 N N . PRO A 1 126 ? 7.186 0.094 -7.490 1.00 91.38 126 PRO A N 1
ATOM 1029 C CA . PRO A 1 126 ? 7.082 -1.015 -8.428 1.00 91.38 126 PRO A CA 1
ATOM 1030 C C . PRO A 1 126 ? 5.672 -1.603 -8.471 1.00 91.38 126 PRO A C 1
ATOM 1032 O O . PRO A 1 126 ? 5.002 -1.748 -7.444 1.00 91.38 126 PRO A O 1
ATOM 1035 N N . LEU A 1 127 ? 5.210 -1.966 -9.664 1.00 90.50 127 LEU A N 1
ATOM 1036 C CA . LEU A 1 127 ? 3.970 -2.724 -9.811 1.00 90.50 127 LEU A CA 1
ATOM 1037 C C . LEU A 1 127 ? 4.149 -4.130 -9.216 1.00 90.50 127 LEU A C 1
ATOM 1039 O O . LEU A 1 127 ? 5.222 -4.723 -9.322 1.00 90.50 127 LEU A O 1
ATOM 1043 N N . ARG A 1 128 ? 3.090 -4.672 -8.596 1.00 87.81 128 ARG A N 1
ATOM 1044 C CA . ARG A 1 128 ? 3.107 -5.968 -7.876 1.00 87.81 128 ARG A CA 1
ATOM 1045 C C . ARG A 1 128 ? 4.099 -6.026 -6.704 1.00 87.81 128 ARG A C 1
ATOM 1047 O O . ARG A 1 128 ? 4.593 -7.103 -6.364 1.00 87.81 128 ARG A O 1
ATOM 1054 N N . HIS A 1 129 ? 4.398 -4.891 -6.074 1.00 87.62 129 HIS A N 1
ATOM 1055 C CA . HIS A 1 129 ? 5.286 -4.879 -4.916 1.00 87.62 129 HIS A CA 1
ATOM 1056 C C . HIS A 1 129 ? 4.677 -5.692 -3.749 1.00 87.62 129 HIS A C 1
ATOM 1058 O O . HIS A 1 129 ? 3.473 -5.586 -3.504 1.00 87.62 129 HIS A O 1
ATOM 1064 N N . PRO A 1 130 ? 5.467 -6.474 -2.978 1.00 83.56 130 PRO A N 1
ATOM 1065 C CA . PRO A 1 130 ? 4.946 -7.293 -1.875 1.00 83.56 130 PRO A CA 1
ATOM 1066 C C . PRO A 1 130 ? 4.130 -6.519 -0.832 1.00 83.56 130 PRO A C 1
ATOM 1068 O O . PRO A 1 130 ? 3.191 -7.060 -0.251 1.00 83.56 130 PRO A O 1
ATOM 1071 N N . LEU A 1 131 ? 4.454 -5.238 -0.634 1.00 86.25 131 LEU A N 1
ATOM 1072 C CA . LEU A 1 131 ? 3.711 -4.350 0.262 1.00 86.25 131 LEU A CA 1
ATOM 1073 C C . LEU A 1 131 ? 2.236 -4.203 -0.105 1.00 86.25 131 LEU A C 1
ATOM 1075 O O . LEU A 1 131 ? 1.424 -4.082 0.802 1.00 86.25 131 LEU A O 1
ATOM 1079 N N . ASP A 1 132 ? 1.874 -4.242 -1.389 1.00 87.75 132 ASP A N 1
ATOM 1080 C CA . ASP A 1 132 ? 0.467 -4.132 -1.780 1.00 87.75 132 ASP A CA 1
ATOM 1081 C C . ASP A 1 132 ? -0.348 -5.315 -1.253 1.00 87.75 132 ASP A C 1
ATOM 1083 O O . ASP A 1 132 ? -1.447 -5.123 -0.740 1.00 87.75 132 ASP A O 1
ATOM 1087 N N . GLY A 1 133 ? 0.215 -6.527 -1.298 1.00 84.50 133 GLY A N 1
ATOM 1088 C CA . GLY A 1 133 ? -0.439 -7.697 -0.712 1.00 84.50 133 GLY A CA 1
ATOM 1089 C C . GLY A 1 133 ? -0.460 -7.653 0.814 1.00 84.50 133 GLY A C 1
ATOM 1090 O O . GLY A 1 133 ? -1.462 -8.025 1.412 1.00 84.50 133 GLY A O 1
ATOM 1091 N N . LEU A 1 134 ? 0.585 -7.123 1.461 1.00 86.62 134 LEU A N 1
ATOM 1092 C CA . LEU A 1 134 ? 0.566 -6.926 2.916 1.00 86.62 134 LEU A CA 1
ATOM 1093 C C . LEU A 1 134 ? -0.523 -5.934 3.336 1.00 86.62 134 LEU A C 1
ATOM 1095 O O . LEU A 1 134 ? -1.266 -6.214 4.273 1.00 86.62 134 LEU A O 1
ATOM 1099 N N . ILE A 1 135 ? -0.657 -4.809 2.632 1.00 90.50 135 ILE A N 1
ATOM 1100 C CA . ILE A 1 135 ? -1.725 -3.828 2.868 1.00 90.50 135 ILE A CA 1
ATOM 1101 C C . ILE A 1 135 ? -3.094 -4.486 2.674 1.00 90.50 135 ILE A C 1
ATOM 1103 O O . ILE A 1 135 ? -3.946 -4.362 3.551 1.00 90.50 135 ILE A O 1
ATOM 1107 N N . LYS A 1 136 ? -3.277 -5.242 1.585 1.00 89.69 136 LYS A N 1
ATOM 1108 C CA . LYS A 1 136 ? -4.511 -5.981 1.294 1.00 89.69 136 LYS A CA 1
ATOM 1109 C C . LYS A 1 136 ? -4.899 -6.933 2.424 1.00 89.69 136 LYS A C 1
ATOM 1111 O O . LYS A 1 136 ? -6.011 -6.848 2.938 1.00 89.69 136 LYS A O 1
ATOM 1116 N N . VAL A 1 137 ? -3.976 -7.793 2.855 1.00 87.25 137 VAL A N 1
ATOM 1117 C CA . VAL A 1 137 ? -4.211 -8.767 3.935 1.00 87.25 137 VAL A CA 1
ATOM 1118 C C . VAL A 1 137 ? -4.558 -8.061 5.246 1.00 87.25 137 VAL A C 1
ATOM 1120 O O . VAL A 1 137 ? -5.467 -8.479 5.959 1.00 87.25 137 VAL A O 1
ATOM 1123 N N . ARG A 1 138 ? -3.872 -6.959 5.572 1.00 88.62 138 ARG A N 1
ATOM 1124 C CA . ARG A 1 138 ? -4.173 -6.178 6.781 1.00 88.62 138 ARG A CA 1
ATOM 1125 C C . ARG A 1 138 ? -5.537 -5.504 6.700 1.00 88.62 138 ARG A C 1
ATOM 1127 O O . ARG A 1 138 ? -6.258 -5.520 7.691 1.00 88.62 138 ARG A O 1
ATOM 1134 N N . ALA A 1 139 ? -5.905 -4.962 5.543 1.00 92.19 139 ALA A N 1
ATOM 1135 C CA . ALA A 1 139 ? -7.216 -4.361 5.344 1.00 92.19 139 ALA A CA 1
ATOM 1136 C C . ALA A 1 139 ? -8.340 -5.397 5.507 1.00 92.19 139 ALA A C 1
ATOM 1138 O O . ALA A 1 139 ? -9.297 -5.151 6.237 1.00 92.19 139 ALA A O 1
ATOM 1139 N N . GLN A 1 140 ? -8.178 -6.590 4.926 1.00 89.44 140 GLN A N 1
ATOM 1140 C CA . GLN A 1 140 ? -9.107 -7.711 5.117 1.00 89.44 140 GLN A CA 1
ATOM 1141 C C . GLN A 1 140 ? -9.204 -8.131 6.589 1.00 89.44 140 GLN A C 1
ATOM 1143 O O . GLN A 1 140 ? -10.302 -8.307 7.112 1.00 89.44 140 GLN A O 1
ATOM 1148 N N . ALA A 1 141 ? -8.067 -8.243 7.280 1.00 87.69 141 ALA A N 1
ATOM 1149 C CA . ALA A 1 141 ? -8.045 -8.600 8.694 1.00 87.69 141 ALA A CA 1
ATOM 1150 C C . ALA A 1 141 ? -8.769 -7.565 9.571 1.00 87.69 141 ALA A C 1
ATOM 1152 O O . ALA A 1 141 ? -9.465 -7.953 10.505 1.00 87.69 141 ALA A O 1
ATOM 1153 N N . LEU A 1 142 ? -8.642 -6.268 9.268 1.00 91.06 142 LEU A N 1
ATOM 1154 C CA . LEU A 1 142 ? -9.362 -5.206 9.978 1.00 91.06 142 LEU A CA 1
ATOM 1155 C C . LEU A 1 142 ? -10.873 -5.276 9.741 1.00 91.06 142 LEU A C 1
ATOM 1157 O O . LEU A 1 142 ? -11.628 -5.117 10.693 1.00 91.06 142 LEU A O 1
ATOM 1161 N N . LEU A 1 143 ? -11.309 -5.558 8.508 1.00 89.25 143 LEU A N 1
ATOM 1162 C CA . LEU A 1 143 ? -12.732 -5.683 8.166 1.00 89.25 143 LEU A CA 1
ATOM 1163 C C . LEU A 1 143 ? -13.426 -6.846 8.888 1.00 89.25 143 LEU A C 1
ATOM 1165 O O . LEU A 1 143 ? -14.607 -6.745 9.207 1.00 89.25 143 LEU A O 1
ATOM 1169 N N . VAL A 1 144 ? -12.708 -7.945 9.132 1.00 87.69 144 VAL A N 1
ATOM 1170 C CA . VAL A 1 144 ? -13.253 -9.162 9.765 1.00 87.69 144 VAL A CA 1
ATOM 1171 C C . VAL A 1 144 ? -13.046 -9.172 11.287 1.00 87.69 144 VAL A C 1
ATOM 1173 O O . VAL A 1 144 ? -13.614 -10.004 11.989 1.00 87.69 144 VAL A O 1
ATOM 1176 N N . SER A 1 145 ? -12.224 -8.273 11.832 1.00 84.06 145 SER A N 1
ATOM 1177 C CA . SER A 1 145 ? -11.883 -8.290 13.254 1.00 84.06 145 SER A CA 1
ATOM 1178 C C . SER A 1 145 ? -12.951 -7.633 14.129 1.00 84.06 145 SER A C 1
ATOM 1180 O O . SER A 1 145 ? -13.153 -6.424 14.079 1.00 84.06 145 SER A O 1
ATOM 1182 N N . ASP A 1 146 ? -13.491 -8.396 15.080 1.00 85.31 146 ASP A N 1
ATOM 1183 C CA . ASP A 1 146 ? -14.380 -7.875 16.130 1.00 85.31 146 ASP A CA 1
ATOM 1184 C C . ASP A 1 146 ? -13.670 -6.934 17.131 1.00 85.31 146 ASP A C 1
ATOM 1186 O O . ASP A 1 146 ? -14.304 -6.311 17.982 1.00 85.31 146 ASP A O 1
ATOM 1190 N N . SER A 1 147 ? -12.335 -6.828 17.073 1.00 84.62 147 SER A N 1
ATOM 1191 C CA . SER A 1 147 ? -11.536 -6.001 17.998 1.00 84.62 147 SER A CA 1
ATOM 1192 C C . SER A 1 147 ? -11.513 -4.508 17.639 1.00 84.62 147 SER A C 1
ATOM 1194 O O . SER A 1 147 ? -10.975 -3.693 18.409 1.00 84.62 147 SER A O 1
ATOM 1196 N N . TYR A 1 148 ? -12.069 -4.154 16.478 1.00 87.81 148 TYR A N 1
ATOM 1197 C CA . TYR A 1 148 ? -12.104 -2.803 15.934 1.00 87.81 148 TYR A CA 1
ATOM 1198 C C . TYR A 1 148 ? -13.550 -2.363 15.697 1.00 87.81 148 TYR A C 1
ATOM 1200 O O . TYR A 1 148 ? -14.322 -3.030 15.017 1.00 87.81 148 TYR A O 1
ATOM 1208 N N . THR A 1 149 ? -13.918 -1.203 16.240 1.00 91.56 149 THR A N 1
ATOM 1209 C CA . THR A 1 149 ? -15.193 -0.547 15.931 1.00 91.56 149 THR A CA 1
ATOM 1210 C C . THR A 1 149 ? -14.956 0.447 14.804 1.00 91.56 149 THR A C 1
ATOM 1212 O O . THR A 1 149 ? -14.628 1.603 15.058 1.00 91.56 149 THR A O 1
ATOM 1215 N N . LEU A 1 150 ? -15.063 -0.034 13.566 1.00 92.56 150 LEU A N 1
ATOM 1216 C CA . LEU A 1 150 ? -14.824 0.771 12.371 1.00 92.56 150 LEU A CA 1
ATOM 1217 C C . LEU A 1 150 ? -16.001 1.710 12.090 1.00 92.56 150 LEU A C 1
ATOM 1219 O O . LEU A 1 150 ? -17.164 1.291 12.099 1.00 92.56 150 LEU A O 1
ATOM 1223 N N . THR A 1 151 ? -15.685 2.962 11.782 1.00 94.56 151 THR A N 1
ATOM 1224 C CA . THR A 1 151 ? -16.630 3.911 11.182 1.00 94.56 151 THR A CA 1
ATOM 1225 C C . THR A 1 151 ? -16.974 3.499 9.749 1.00 94.56 151 THR A C 1
ATOM 1227 O O . THR A 1 151 ? -16.253 2.719 9.126 1.00 94.56 151 THR A O 1
ATOM 1230 N N . ASP A 1 152 ? -18.063 4.028 9.192 1.00 93.50 152 ASP A N 1
ATOM 1231 C CA . ASP A 1 152 ? -18.453 3.682 7.818 1.00 93.50 152 ASP A CA 1
ATOM 1232 C C . ASP A 1 152 ? -17.415 4.163 6.788 1.00 93.50 152 ASP A C 1
ATOM 1234 O O . ASP A 1 152 ? -17.064 3.414 5.883 1.00 93.50 152 ASP A O 1
ATOM 1238 N N . GLN A 1 153 ? -16.796 5.330 7.010 1.00 94.12 153 GLN A N 1
ATOM 1239 C CA . GLN A 1 153 ? -15.676 5.809 6.186 1.00 94.12 153 GLN A CA 1
ATOM 1240 C C . GLN A 1 153 ? -14.467 4.860 6.217 1.00 94.12 153 GLN A C 1
ATOM 1242 O O . GLN A 1 153 ? -13.826 4.636 5.190 1.00 94.12 153 GLN A O 1
ATOM 1247 N N . GLU A 1 154 ? -14.142 4.303 7.388 1.00 95.88 154 GLU A N 1
ATOM 1248 C CA . GLU A 1 154 ? -13.054 3.330 7.530 1.00 95.88 154 GLU A CA 1
ATOM 1249 C C . GLU A 1 154 ? -13.387 2.005 6.841 1.00 95.88 154 GLU A C 1
ATOM 1251 O O . GLU A 1 154 ? -12.511 1.403 6.226 1.00 95.88 154 GLU A O 1
ATOM 1256 N N . LYS A 1 155 ? -14.643 1.552 6.891 1.00 94.31 155 LYS A N 1
ATOM 1257 C CA . LYS A 1 155 ? -15.066 0.348 6.161 1.00 94.31 155 LYS A CA 1
ATOM 1258 C C . LYS A 1 155 ? -14.926 0.541 4.655 1.00 94.31 155 LYS A C 1
ATOM 1260 O O . LYS A 1 155 ? -14.325 -0.313 4.010 1.00 94.31 155 LYS A O 1
ATOM 1265 N N . ASP A 1 156 ? -15.408 1.659 4.119 1.00 92.62 156 ASP A N 1
ATOM 1266 C CA . ASP A 1 156 ? -15.375 1.941 2.680 1.00 92.62 156 ASP A CA 1
ATOM 1267 C C . ASP A 1 156 ? -13.936 1.983 2.143 1.00 92.62 156 ASP A C 1
ATOM 1269 O O . ASP A 1 156 ? -13.611 1.356 1.130 1.00 92.62 156 ASP A O 1
ATOM 1273 N N . ILE A 1 157 ? -13.029 2.672 2.847 1.00 95.06 157 ILE A N 1
ATOM 1274 C CA . ILE A 1 157 ? -11.624 2.748 2.424 1.00 95.06 157 ILE A CA 1
ATOM 1275 C C . ILE A 1 157 ? -10.903 1.395 2.575 1.00 95.06 157 ILE A C 1
ATOM 1277 O O . ILE A 1 157 ? -10.095 1.024 1.722 1.00 95.06 157 ILE A O 1
ATOM 1281 N N . LEU A 1 158 ? -11.205 0.612 3.618 1.00 94.62 158 LEU A N 1
ATOM 1282 C CA . LEU A 1 158 ? -10.622 -0.721 3.800 1.00 94.62 158 LEU A CA 1
ATOM 1283 C C . LEU A 1 158 ? -11.151 -1.727 2.769 1.00 94.62 158 LEU A C 1
ATOM 1285 O O . LEU A 1 158 ? -10.399 -2.604 2.338 1.00 94.62 158 LEU A O 1
ATOM 1289 N N . GLN A 1 159 ? -12.407 -1.600 2.333 1.00 91.81 159 GLN A N 1
ATOM 1290 C CA . GLN A 1 159 ? -12.955 -2.376 1.216 1.00 91.81 159 GLN A CA 1
ATOM 1291 C C . GLN A 1 159 ? -12.182 -2.089 -0.073 1.00 91.81 159 GLN A C 1
ATOM 1293 O O . GLN A 1 159 ? -11.712 -3.025 -0.720 1.00 91.81 159 GLN A O 1
ATOM 1298 N N . LEU A 1 160 ? -11.920 -0.811 -0.375 1.00 91.62 160 LEU A N 1
ATOM 1299 C CA . LEU A 1 160 ? -11.063 -0.439 -1.503 1.00 91.62 160 LEU A CA 1
ATOM 1300 C C . LEU A 1 160 ? -9.665 -1.073 -1.387 1.00 91.62 160 LEU A C 1
ATOM 1302 O O . LEU A 1 160 ? -9.172 -1.662 -2.344 1.00 91.62 160 LEU A O 1
ATOM 1306 N N . PHE A 1 161 ? -9.020 -0.986 -0.220 1.00 93.19 161 PHE A N 1
ATOM 1307 C CA . PHE A 1 161 ? -7.649 -1.487 -0.030 1.00 93.19 161 PHE A CA 1
ATOM 1308 C C . PHE A 1 161 ? -7.528 -3.011 -0.022 1.00 93.19 161 PHE A C 1
ATOM 1310 O O . PHE A 1 161 ? -6.444 -3.543 -0.262 1.00 93.19 161 PHE A O 1
ATOM 1317 N N . SER A 1 162 ? -8.611 -3.716 0.291 1.00 87.81 162 SER A N 1
ATOM 1318 C CA . SER A 1 162 ? -8.640 -5.176 0.367 1.00 87.81 162 SER A CA 1
ATOM 1319 C C . SER A 1 162 ? -8.893 -5.854 -0.981 1.00 87.81 162 SER A C 1
ATOM 1321 O O . SER A 1 162 ? -8.930 -7.087 -1.029 1.00 87.81 162 SER A O 1
ATOM 1323 N N . ASP A 1 163 ? -9.065 -5.078 -2.058 1.00 76.44 163 ASP A N 1
ATOM 1324 C CA . ASP A 1 163 ? -9.578 -5.535 -3.355 1.00 76.44 163 ASP A CA 1
ATOM 1325 C C . ASP A 1 163 ? -10.824 -6.439 -3.208 1.00 76.44 163 ASP A C 1
ATOM 1327 O O . ASP A 1 163 ? -11.035 -7.341 -4.025 1.00 76.44 163 ASP A O 1
ATOM 1331 N N . THR A 1 164 ? -11.602 -6.282 -2.130 1.00 55.28 164 THR A N 1
ATOM 1332 C CA . THR A 1 164 ? -12.874 -6.992 -1.983 1.00 55.28 164 THR A CA 1
ATOM 1333 C C . THR A 1 164 ? -13.944 -6.188 -2.700 1.00 55.28 164 THR A C 1
ATOM 1335 O O . THR A 1 164 ? -13.873 -4.960 -2.748 1.00 55.28 164 THR A O 1
ATOM 1338 N N . ASP A 1 165 ? -14.896 -6.883 -3.327 1.00 46.34 165 ASP A N 1
ATOM 1339 C CA . ASP A 1 165 ? -16.017 -6.237 -4.002 1.00 46.34 165 ASP A CA 1
ATOM 1340 C C . ASP A 1 165 ? -16.613 -5.148 -3.099 1.00 46.34 165 ASP A C 1
ATOM 1342 O O . ASP A 1 165 ? -16.970 -5.413 -1.951 1.00 46.34 165 ASP A O 1
ATOM 1346 N N . VAL A 1 166 ? -16.839 -3.952 -3.653 1.00 40.94 166 VAL A N 1
ATOM 1347 C CA . VAL A 1 166 ? -17.697 -2.898 -3.066 1.00 40.94 166 VAL A CA 1
ATOM 1348 C C . VAL A 1 166 ? -19.181 -3.327 -3.119 1.00 40.94 166 VAL A C 1
ATOM 1350 O O . VAL A 1 166 ? -20.101 -2.539 -3.326 1.00 40.94 166 VAL A O 1
ATOM 1353 N N . SER A 1 167 ? -19.435 -4.625 -2.991 1.00 34.25 167 SER A N 1
ATOM 1354 C CA . SER A 1 167 ? -20.747 -5.237 -2.930 1.00 34.25 167 SER A CA 1
ATOM 1355 C C . SER A 1 167 ? -21.089 -5.371 -1.459 1.00 34.25 167 SER A C 1
ATOM 1357 O O . SER A 1 167 ? -20.590 -6.289 -0.811 1.00 34.25 167 SER A O 1
ATOM 1359 N N . SER A 1 168 ? -21.914 -4.451 -0.943 1.00 31.58 168 SER A N 1
ATOM 1360 C CA . SER A 1 168 ? -22.987 -4.690 0.059 1.00 31.58 168 SER A CA 1
ATOM 1361 C C . SER A 1 168 ? -23.291 -3.498 0.991 1.00 31.58 168 SER A C 1
ATOM 1363 O O . SER A 1 168 ? -24.004 -3.694 1.967 1.00 31.58 168 SER A O 1
ATOM 1365 N N . ALA A 1 169 ? -22.809 -2.269 0.744 1.00 33.59 169 ALA A N 1
ATOM 1366 C CA . ALA A 1 169 ? -23.136 -1.132 1.634 1.00 33.59 169 ALA A CA 1
ATOM 1367 C C . ALA A 1 169 ? -23.882 0.051 0.985 1.00 33.59 169 ALA A C 1
ATOM 1369 O O . ALA A 1 169 ? -24.474 0.852 1.702 1.00 33.59 169 ALA A O 1
ATOM 1370 N N . VAL A 1 170 ? -23.928 0.161 -0.350 1.00 38.62 170 VAL A N 1
ATOM 1371 C CA . VAL A 1 170 ? -24.555 1.324 -1.029 1.00 38.62 170 VAL A CA 1
ATOM 1372 C C . VAL A 1 170 ? -25.755 0.943 -1.910 1.00 38.62 170 VAL A C 1
ATOM 1374 O O . VAL A 1 170 ? -26.508 1.814 -2.346 1.00 38.62 170 VAL A O 1
ATOM 1377 N N . GLN A 1 171 ? -26.009 -0.349 -2.138 1.00 32.31 171 GLN A N 1
ATOM 1378 C CA . GLN A 1 171 ? -27.061 -0.790 -3.065 1.00 32.31 171 GLN A CA 1
ATOM 1379 C C . GLN A 1 171 ? -28.462 -0.939 -2.451 1.00 32.31 171 GLN A C 1
ATOM 1381 O O . GLN A 1 171 ? -29.431 -0.920 -3.203 1.00 32.31 171 GLN A O 1
ATOM 1386 N N . ASP A 1 172 ? -28.599 -0.935 -1.122 1.00 33.75 172 ASP A N 1
ATOM 1387 C CA . ASP A 1 172 ? -29.916 -0.984 -0.458 1.00 33.75 172 ASP A CA 1
ATOM 1388 C C . ASP A 1 172 ? -30.511 0.405 -0.139 1.00 33.75 172 ASP A C 1
ATOM 1390 O O . ASP A 1 172 ? -31.594 0.506 0.433 1.00 33.75 172 ASP A O 1
ATOM 1394 N N . GLY A 1 173 ? -29.838 1.499 -0.526 1.00 32.28 173 GLY A N 1
ATOM 1395 C CA . GLY A 1 173 ? -30.258 2.867 -0.185 1.00 32.28 173 GLY A CA 1
ATOM 1396 C C . GLY A 1 173 ? -30.768 3.744 -1.333 1.00 32.28 173 GLY A C 1
ATOM 1397 O O . GLY A 1 173 ? -31.239 4.849 -1.074 1.00 32.28 173 GLY A O 1
ATOM 1398 N N . ARG A 1 174 ? -30.660 3.321 -2.600 1.00 33.50 174 ARG A N 1
ATOM 1399 C CA . ARG A 1 174 ? -31.013 4.168 -3.759 1.00 33.50 174 ARG A CA 1
ATOM 1400 C C . ARG A 1 174 ? -31.784 3.408 -4.834 1.00 33.50 174 ARG A C 1
ATOM 1402 O O . ARG A 1 174 ? -31.398 3.365 -5.997 1.00 33.50 174 ARG A O 1
ATOM 1409 N N . SER A 1 175 ? -32.919 2.836 -4.450 1.00 37.12 175 SER A N 1
ATOM 1410 C CA . SER A 1 175 ? -34.023 2.647 -5.390 1.00 37.12 175 SER A CA 1
ATOM 1411 C C . SER A 1 175 ? -34.774 3.974 -5.519 1.00 37.12 175 SER A C 1
ATOM 1413 O O . SER A 1 175 ? -35.354 4.433 -4.537 1.00 37.12 175 SER A O 1
ATOM 1415 N N . ASN A 1 176 ? -34.787 4.525 -6.735 1.00 37.97 176 ASN A N 1
ATOM 1416 C CA . ASN A 1 176 ? -35.401 5.786 -7.176 1.00 37.97 176 ASN A CA 1
ATOM 1417 C C . ASN A 1 176 ? -34.477 7.005 -7.125 1.00 37.97 176 ASN A C 1
ATOM 1419 O O . ASN A 1 176 ? -34.530 7.789 -6.191 1.00 37.97 176 ASN A O 1
ATOM 1423 N N . GLU A 1 177 ? -33.696 7.194 -8.188 1.00 34.25 177 GLU A N 1
ATOM 1424 C CA . GLU A 1 177 ? -33.767 8.413 -9.004 1.00 34.25 177 GLU A CA 1
ATOM 1425 C C . GLU A 1 177 ? -32.979 8.189 -10.303 1.00 34.25 177 GLU A C 1
ATOM 1427 O O . GLU A 1 177 ? -31.829 7.753 -10.299 1.00 34.25 177 GLU A O 1
ATOM 1432 N N . GLN A 1 178 ? -33.651 8.402 -11.436 1.00 45.19 178 GLN A N 1
ATOM 1433 C CA . GLN A 1 178 ? -33.043 8.408 -12.762 1.00 45.19 178 GLN A CA 1
ATOM 1434 C C . GLN A 1 178 ? -32.196 9.674 -12.901 1.00 45.19 178 GLN A C 1
ATOM 1436 O O . GLN A 1 178 ? -32.768 10.759 -12.941 1.00 45.19 178 GLN A O 1
ATOM 1441 N N . ASP A 1 179 ? -30.879 9.551 -13.065 1.00 33.56 179 ASP A N 1
ATOM 1442 C CA . ASP A 1 179 ? -30.117 10.562 -13.801 1.00 33.56 179 ASP A CA 1
ATOM 1443 C C . ASP A 1 179 ? -28.827 9.987 -14.408 1.00 33.56 179 ASP A C 1
ATOM 1445 O O . ASP A 1 179 ? -28.204 9.069 -13.874 1.00 33.56 179 ASP A O 1
ATOM 1449 N N . ASN A 1 180 ? -28.462 10.525 -15.568 1.00 40.03 180 ASN A N 1
ATOM 1450 C CA . ASN A 1 180 ? -27.317 10.177 -16.404 1.00 40.03 180 ASN A CA 1
ATOM 1451 C C . ASN A 1 180 ? -25.982 10.235 -15.643 1.00 40.03 180 ASN A C 1
ATOM 1453 O O . ASN A 1 180 ? -25.322 11.274 -15.601 1.00 40.03 180 ASN A O 1
ATOM 1457 N N . GLN A 1 181 ? -25.508 9.100 -15.138 1.00 37.44 181 GLN A N 1
ATOM 1458 C CA . GLN A 1 181 ? -24.117 8.942 -14.724 1.00 37.44 181 GLN A CA 1
ATOM 1459 C C . GLN A 1 181 ? -23.508 7.748 -15.450 1.00 37.44 181 GLN A C 1
ATOM 1461 O O . GLN A 1 181 ? -24.110 6.679 -15.535 1.00 37.44 181 GLN A O 1
ATOM 1466 N N . GLN A 1 182 ? -22.330 7.978 -16.041 1.00 36.31 182 GLN A N 1
ATOM 1467 C CA . GLN A 1 182 ? -21.533 6.959 -16.720 1.00 36.31 182 GLN A CA 1
ATOM 1468 C C . GLN A 1 182 ? -21.493 5.677 -15.877 1.00 36.31 182 GLN A C 1
ATOM 1470 O O . GLN A 1 182 ? -21.349 5.777 -14.656 1.00 36.31 182 GLN A O 1
ATOM 1475 N N . PRO A 1 183 ? -21.611 4.490 -16.498 1.00 35.78 183 PRO A N 1
ATOM 1476 C CA . PRO A 1 183 ? -21.614 3.245 -15.752 1.00 35.78 183 PRO A CA 1
ATOM 1477 C C . PRO A 1 183 ? -20.310 3.163 -14.960 1.00 35.78 183 PRO A C 1
ATOM 1479 O O . PRO A 1 183 ? -19.227 3.131 -15.550 1.00 35.78 183 PRO A O 1
ATOM 1482 N N . PHE A 1 184 ? -20.412 3.157 -13.628 1.00 39.09 184 PHE A N 1
ATOM 1483 C CA . PHE A 1 184 ? -19.316 2.709 -12.780 1.00 39.09 184 PHE A CA 1
ATOM 1484 C C . PHE A 1 184 ? -18.902 1.330 -13.310 1.00 39.09 184 PHE A C 1
ATOM 1486 O O . PHE A 1 184 ? -19.773 0.460 -13.439 1.00 39.09 184 PHE A O 1
ATOM 1493 N N . PRO A 1 185 ? -17.633 1.129 -13.712 1.00 40.91 185 PRO A N 1
ATOM 1494 C CA . PRO A 1 185 ? -17.207 -0.172 -14.193 1.00 40.91 185 PRO A CA 1
ATOM 1495 C C . PRO A 1 185 ? -17.480 -1.192 -13.088 1.00 40.91 185 PRO A C 1
ATOM 1497 O O . PRO A 1 185 ? -17.222 -0.921 -11.915 1.00 40.91 185 PRO A O 1
ATOM 1500 N N . ALA A 1 186 ? -18.059 -2.333 -13.470 1.00 42.53 186 ALA A N 1
ATOM 1501 C CA . ALA A 1 186 ? -18.313 -3.441 -12.558 1.00 42.53 186 ALA A CA 1
ATOM 1502 C C . ALA A 1 186 ? -17.053 -3.722 -11.719 1.00 42.53 186 ALA A C 1
ATOM 1504 O O . ALA A 1 186 ? -15.946 -3.626 -12.267 1.00 42.53 186 ALA A O 1
ATOM 1505 N N . PRO A 1 187 ? -17.198 -4.037 -10.420 1.00 52.62 187 PRO A N 1
ATOM 1506 C CA . PRO A 1 187 ? -16.049 -4.234 -9.555 1.00 52.62 187 PRO A CA 1
ATOM 1507 C C . PRO A 1 187 ? -15.177 -5.348 -10.143 1.00 52.62 187 PRO A C 1
ATOM 1509 O O . PRO A 1 187 ? -15.618 -6.468 -10.408 1.00 52.62 187 PRO A O 1
ATOM 1512 N N . LYS A 1 188 ? -13.939 -4.983 -10.475 1.00 61.12 188 LYS A N 1
ATOM 1513 C CA . LYS A 1 188 ? -12.981 -5.886 -11.094 1.00 61.12 188 LYS A CA 1
ATOM 1514 C C . LYS A 1 188 ? -12.244 -6.598 -9.972 1.00 61.12 188 LYS A C 1
ATOM 1516 O O . LYS A 1 188 ? -11.434 -5.990 -9.280 1.00 61.12 188 LYS A O 1
ATOM 1521 N N . VAL A 1 189 ? -12.504 -7.892 -9.808 1.00 62.19 189 VAL A N 1
ATOM 1522 C CA . VAL A 1 189 ? -11.716 -8.716 -8.889 1.00 62.19 189 VAL A CA 1
ATOM 1523 C C . VAL A 1 189 ? -10.320 -8.891 -9.480 1.00 62.19 189 VAL A C 1
ATOM 1525 O O . VAL A 1 189 ? -10.121 -9.547 -10.506 1.00 62.19 189 VAL A O 1
ATOM 1528 N N . TYR A 1 190 ? -9.347 -8.267 -8.831 1.00 61.25 190 TYR A N 1
ATOM 1529 C CA . TYR A 1 190 ? -7.952 -8.315 -9.228 1.00 61.25 190 TYR A CA 1
ATOM 1530 C C . TYR A 1 190 ? -7.346 -9.691 -8.925 1.00 61.25 190 TYR A C 1
ATOM 1532 O O . TYR A 1 190 ? -7.510 -10.229 -7.827 1.00 61.25 190 TYR A O 1
ATOM 1540 N N . ARG A 1 191 ? -6.634 -10.274 -9.902 1.00 60.34 191 ARG A N 1
ATOM 1541 C CA . ARG A 1 191 ? -5.978 -11.585 -9.737 1.00 60.34 191 ARG A CA 1
ATOM 1542 C C . ARG A 1 191 ? -4.970 -11.514 -8.595 1.00 60.34 191 ARG A C 1
ATOM 1544 O O . ARG A 1 191 ? -4.300 -10.495 -8.440 1.00 60.34 191 ARG A O 1
ATOM 1551 N N . ASP A 1 192 ? -4.796 -12.608 -7.854 1.00 60.91 192 ASP A N 1
ATOM 1552 C CA . ASP A 1 192 ? -3.693 -12.678 -6.900 1.00 60.91 192 ASP A CA 1
ATOM 1553 C C . ASP A 1 192 ? -2.355 -12.593 -7.653 1.00 60.91 192 ASP A C 1
ATOM 1555 O O . ASP A 1 192 ? -2.028 -13.413 -8.519 1.00 60.91 192 ASP A O 1
ATOM 1559 N N . ARG A 1 193 ? -1.616 -11.519 -7.370 1.00 63.12 193 ARG A N 1
ATOM 1560 C CA . ARG A 1 193 ? -0.367 -11.161 -8.052 1.00 63.12 193 ARG A CA 1
ATOM 1561 C C . ARG A 1 193 ? 0.851 -11.682 -7.297 1.00 63.12 193 ARG A C 1
ATOM 1563 O O . ARG A 1 193 ? 1.956 -11.652 -7.844 1.00 63.12 193 ARG A O 1
ATOM 1570 N N . GLN A 1 194 ? 0.662 -12.178 -6.073 1.00 57.22 194 GLN A N 1
ATOM 1571 C CA . GLN A 1 194 ? 1.693 -12.825 -5.276 1.00 57.22 194 GLN A CA 1
ATOM 1572 C C . GLN A 1 194 ? 1.692 -14.321 -5.587 1.00 57.22 194 GLN A C 1
ATOM 1574 O O . GLN A 1 194 ? 1.254 -15.138 -4.791 1.00 57.22 194 GLN A O 1
ATOM 1579 N N . LYS A 1 195 ? 2.185 -14.700 -6.775 1.00 50.44 195 LYS A N 1
ATOM 1580 C CA . LYS A 1 195 ? 2.341 -16.123 -7.119 1.00 50.44 195 LYS A CA 1
ATOM 1581 C C . LYS A 1 195 ? 3.111 -16.833 -6.002 1.00 50.44 195 LYS A C 1
ATOM 1583 O O . LYS A 1 195 ? 4.213 -16.390 -5.664 1.00 50.44 195 LYS A O 1
ATOM 1588 N N . ALA A 1 196 ? 2.555 -17.929 -5.480 1.00 54.69 196 ALA A N 1
ATOM 1589 C CA . ALA A 1 196 ? 3.231 -18.807 -4.535 1.00 54.69 196 ALA A CA 1
ATOM 1590 C C . ALA A 1 196 ? 4.673 -19.063 -4.999 1.00 54.69 196 ALA A C 1
ATOM 1592 O O . ALA A 1 196 ? 4.924 -19.621 -6.072 1.00 54.69 196 ALA A O 1
ATOM 1593 N N . LYS A 1 197 ? 5.645 -18.596 -4.209 1.00 55.25 197 LYS A N 1
ATOM 1594 C CA . LYS A 1 197 ? 7.058 -18.852 -4.483 1.00 55.25 197 LYS A CA 1
ATOM 1595 C C . LYS A 1 197 ? 7.345 -20.298 -4.101 1.00 55.25 197 LYS A C 1
ATOM 1597 O O . LYS A 1 197 ? 7.404 -20.621 -2.917 1.00 55.25 197 LYS A O 1
ATOM 1602 N N . LEU A 1 198 ? 7.512 -21.156 -5.103 1.00 60.50 198 LEU A N 1
ATOM 1603 C CA . LEU A 1 198 ? 8.066 -22.492 -4.917 1.00 60.50 198 LEU A CA 1
ATOM 1604 C C . LEU A 1 198 ? 9.594 -22.365 -4.844 1.00 60.50 198 LEU A C 1
ATOM 1606 O O . LEU A 1 198 ? 10.239 -21.983 -5.821 1.00 60.50 198 LEU A O 1
ATOM 1610 N N . GLY A 1 199 ? 10.168 -22.639 -3.678 1.00 61.16 199 GLY A N 1
ATOM 1611 C CA . GLY A 1 199 ? 11.611 -22.691 -3.462 1.00 61.16 199 GLY A CA 1
ATOM 1612 C C . GLY A 1 199 ? 12.106 -24.133 -3.418 1.00 61.16 199 GLY A C 1
ATOM 1613 O O . GLY A 1 199 ? 11.467 -24.992 -2.809 1.00 61.16 199 GLY A O 1
ATOM 1614 N N . TYR A 1 200 ? 13.261 -24.395 -4.030 1.00 69.81 200 TYR A N 1
ATOM 1615 C CA . TYR A 1 200 ? 13.988 -25.653 -3.875 1.00 69.81 200 TYR A CA 1
ATOM 1616 C C . TYR A 1 200 ? 15.326 -25.385 -3.184 1.00 69.81 200 TYR A C 1
ATOM 1618 O O . TYR A 1 200 ? 16.070 -24.489 -3.581 1.00 69.81 200 TYR A O 1
ATOM 1626 N N . VAL A 1 201 ? 15.638 -26.161 -2.146 1.00 76.38 201 VAL A N 1
ATOM 1627 C CA . VAL A 1 201 ? 16.933 -26.098 -1.455 1.00 76.38 201 VAL A CA 1
ATOM 1628 C C . VAL A 1 201 ? 17.567 -27.488 -1.489 1.00 76.38 201 VAL A C 1
ATOM 1630 O O . VAL A 1 201 ? 17.071 -28.391 -0.807 1.00 76.38 201 VAL A O 1
ATOM 1633 N N . PRO A 1 202 ? 18.632 -27.706 -2.284 1.00 77.56 202 PRO A N 1
ATOM 1634 C CA . PRO A 1 202 ? 19.430 -28.916 -2.165 1.00 77.56 202 PRO A CA 1
ATOM 1635 C C . PRO A 1 202 ? 20.230 -28.857 -0.860 1.00 77.56 202 PRO A C 1
ATOM 1637 O O . PRO A 1 202 ? 20.826 -27.830 -0.533 1.00 77.56 202 PRO A O 1
ATOM 1640 N N . SER A 1 203 ? 20.253 -29.952 -0.108 1.00 77.44 203 SER A N 1
ATOM 1641 C CA . SER A 1 203 ? 21.032 -30.069 1.120 1.00 77.44 203 SER A CA 1
ATOM 1642 C C . SER A 1 203 ? 22.015 -31.232 1.033 1.00 77.44 203 SER A C 1
ATOM 1644 O O . SER A 1 203 ? 21.702 -32.314 0.538 1.00 77.44 203 SER A O 1
ATOM 1646 N N . ILE A 1 204 ? 23.227 -30.990 1.528 1.00 84.75 204 ILE A N 1
ATOM 1647 C CA . ILE A 1 204 ? 24.243 -32.009 1.773 1.00 84.75 204 ILE A CA 1
ATOM 1648 C C . ILE A 1 204 ? 24.630 -31.919 3.245 1.00 84.75 204 ILE A C 1
ATOM 1650 O O . ILE A 1 204 ? 24.910 -30.837 3.761 1.00 84.75 204 ILE A O 1
ATOM 1654 N N . GLY A 1 205 ? 24.594 -33.046 3.942 1.00 79.94 205 GLY A N 1
ATOM 1655 C CA . GLY A 1 205 ? 24.865 -33.106 5.370 1.00 79.94 205 GLY A CA 1
ATOM 1656 C C . GLY A 1 205 ? 25.636 -34.358 5.739 1.00 79.94 205 GLY A C 1
ATOM 1657 O O . GLY A 1 205 ? 25.652 -35.343 5.007 1.00 79.94 205 GLY A O 1
ATOM 1658 N N . VAL A 1 206 ? 26.273 -34.327 6.902 1.00 81.19 206 VAL A N 1
ATOM 1659 C CA . VAL A 1 206 ? 26.958 -35.485 7.473 1.00 81.19 206 VAL A CA 1
ATOM 1660 C C . VAL A 1 206 ? 26.242 -35.846 8.765 1.00 81.19 206 VAL A C 1
ATOM 1662 O O . VAL A 1 206 ? 26.238 -35.070 9.718 1.00 81.19 206 VAL A O 1
ATOM 1665 N N . VAL A 1 207 ? 25.611 -37.017 8.797 1.00 72.19 207 VAL A N 1
ATOM 1666 C CA . VAL A 1 207 ? 24.926 -37.521 9.988 1.00 72.19 207 VAL A CA 1
ATOM 1667 C C . VAL A 1 207 ? 25.909 -38.390 10.755 1.00 72.19 207 VAL A C 1
ATOM 1669 O O . VAL A 1 207 ? 26.339 -39.443 10.283 1.00 72.19 207 VAL A O 1
ATOM 1672 N N . THR A 1 208 ? 26.272 -37.935 11.950 1.00 72.00 208 THR A N 1
ATOM 1673 C CA . THR A 1 208 ? 27.104 -38.696 12.884 1.00 72.00 208 THR A CA 1
ATOM 1674 C C . THR A 1 208 ? 26.247 -39.089 14.085 1.00 72.00 208 THR A C 1
ATOM 1676 O O . THR A 1 208 ? 25.544 -38.228 14.615 1.00 72.00 208 THR A O 1
ATOM 1679 N N . PRO A 1 209 ? 26.292 -40.349 14.554 1.00 73.50 209 PRO A N 1
ATOM 1680 C CA . PRO A 1 209 ? 25.518 -40.746 15.723 1.00 73.50 209 PRO A CA 1
ATOM 1681 C C . PRO A 1 209 ? 25.959 -39.937 16.945 1.00 73.50 209 PRO A C 1
ATOM 1683 O O . PRO A 1 209 ? 27.161 -39.813 17.210 1.00 73.50 209 PRO A O 1
ATOM 1686 N N . LEU A 1 210 ? 24.999 -39.412 17.703 1.00 65.25 210 LEU A N 1
ATOM 1687 C CA . LEU A 1 210 ? 25.246 -38.811 19.012 1.00 65.25 210 LEU A CA 1
ATOM 1688 C C . LEU A 1 210 ? 25.345 -39.946 20.042 1.00 65.25 210 LEU A C 1
ATOM 1690 O O . LEU A 1 210 ? 24.349 -40.576 20.376 1.00 65.25 210 LEU A O 1
ATOM 1694 N N . GLY A 1 211 ? 26.560 -40.251 20.499 1.00 58.09 211 GLY A N 1
ATOM 1695 C CA . GLY A 1 211 ? 26.812 -41.302 21.490 1.00 58.09 211 GLY A CA 1
ATOM 1696 C C . GLY A 1 211 ? 28.305 -41.540 21.715 1.00 58.09 211 GLY A C 1
ATOM 1697 O O . GLY A 1 211 ? 29.092 -41.380 20.790 1.00 58.09 211 GLY A O 1
ATOM 1698 N N . GLY A 1 212 ? 28.703 -41.856 22.950 1.00 60.56 212 GLY A N 1
ATOM 1699 C CA . GLY A 1 212 ? 30.096 -42.085 23.358 1.00 60.56 212 GLY A CA 1
ATOM 1700 C C . GLY A 1 212 ? 30.766 -43.307 22.710 1.00 60.56 212 GLY A C 1
ATOM 1701 O O . GLY A 1 212 ? 30.242 -43.890 21.768 1.00 60.56 212 GLY A O 1
ATOM 1702 N N . ALA A 1 213 ? 31.939 -43.678 23.236 1.00 57.81 213 ALA A N 1
ATOM 1703 C CA . ALA A 1 213 ? 33.005 -44.495 22.629 1.00 57.81 213 ALA A CA 1
ATOM 1704 C C . ALA A 1 213 ? 32.644 -45.839 21.943 1.00 57.81 213 ALA A C 1
ATOM 1706 O O . ALA A 1 213 ? 33.497 -46.390 21.257 1.00 57.81 213 ALA A O 1
ATOM 1707 N N . ASN A 1 214 ? 31.412 -46.343 22.053 1.00 58.16 214 ASN A N 1
ATOM 1708 C CA . ASN A 1 214 ? 30.938 -47.547 21.366 1.00 58.16 214 ASN A CA 1
ATOM 1709 C C . ASN A 1 214 ? 29.816 -47.200 20.374 1.00 58.16 214 ASN A C 1
ATOM 1711 O O . ASN A 1 214 ? 28.631 -47.331 20.685 1.00 58.16 214 ASN A O 1
ATOM 1715 N N . LYS A 1 215 ? 30.182 -46.746 19.169 1.00 59.00 215 LYS A N 1
ATOM 1716 C CA . LYS A 1 215 ? 29.223 -46.476 18.083 1.00 59.00 215 LYS A CA 1
ATOM 1717 C C . LYS A 1 215 ? 29.083 -47.703 17.176 1.00 59.00 215 LYS A C 1
ATOM 1719 O O . LYS A 1 215 ? 30.048 -48.115 16.547 1.00 59.00 215 LYS A O 1
ATOM 1724 N N . ILE A 1 216 ? 27.869 -48.251 17.090 1.00 61.78 216 ILE A N 1
ATOM 1725 C CA . ILE A 1 216 ? 27.501 -49.377 16.202 1.00 61.78 216 ILE A CA 1
ATOM 1726 C C . ILE A 1 216 ? 27.222 -48.884 14.764 1.00 61.78 216 ILE A C 1
ATOM 1728 O O . ILE A 1 216 ? 27.289 -49.649 13.808 1.00 61.78 216 ILE A O 1
ATOM 1732 N N . PHE A 1 217 ? 26.957 -47.585 14.595 1.00 63.44 217 PHE A N 1
ATOM 1733 C CA . PHE A 1 217 ? 26.667 -46.956 13.307 1.00 63.44 217 PHE A CA 1
ATOM 1734 C C . PHE A 1 217 ? 27.779 -45.977 12.912 1.00 63.44 217 PHE A C 1
ATOM 1736 O O . PHE A 1 217 ? 28.234 -45.183 13.736 1.00 63.44 217 PHE A O 1
ATOM 1743 N N . GLY A 1 218 ? 28.214 -46.036 11.653 1.00 63.09 218 GLY A N 1
ATOM 1744 C CA . GLY A 1 218 ? 29.202 -45.116 11.088 1.00 63.09 218 GLY A CA 1
ATOM 1745 C C . GLY A 1 218 ? 28.619 -43.743 10.744 1.00 63.09 218 GLY A C 1
ATOM 1746 O O . GLY A 1 218 ? 27.403 -43.553 10.685 1.00 63.09 218 GLY A O 1
ATOM 1747 N N . THR A 1 219 ? 29.503 -42.777 10.506 1.00 76.69 219 THR A N 1
ATOM 1748 C CA . THR A 1 219 ? 29.144 -41.480 9.927 1.00 76.69 219 THR A CA 1
ATOM 1749 C C . THR A 1 219 ? 28.690 -41.671 8.481 1.00 76.69 219 THR A C 1
ATOM 1751 O O . THR A 1 219 ? 29.419 -42.260 7.687 1.00 76.69 219 THR A O 1
ATOM 1754 N N . ASN A 1 220 ? 27.509 -41.158 8.134 1.00 74.06 220 ASN A N 1
ATOM 1755 C CA . ASN A 1 220 ? 26.945 -41.270 6.788 1.00 74.06 220 ASN A CA 1
ATOM 1756 C C . ASN A 1 220 ? 26.752 -39.890 6.154 1.00 74.06 220 ASN A C 1
ATOM 1758 O O . ASN A 1 220 ? 26.429 -38.917 6.839 1.00 74.06 220 ASN A O 1
ATOM 1762 N N . VAL A 1 221 ? 26.926 -39.813 4.835 1.00 80.56 221 VAL A N 1
ATOM 1763 C CA . VAL A 1 221 ? 26.587 -38.624 4.043 1.00 80.56 221 VAL A CA 1
ATOM 1764 C C . VAL A 1 221 ? 25.101 -38.679 3.702 1.00 80.56 221 VAL A C 1
ATOM 1766 O O . VAL A 1 221 ? 24.594 -39.713 3.275 1.00 80.56 221 VAL A O 1
ATOM 1769 N N . SER A 1 222 ? 24.405 -37.567 3.904 1.00 75.94 222 SER A N 1
ATOM 1770 C CA . SER A 1 222 ? 22.997 -37.388 3.575 1.00 75.94 222 SER A CA 1
ATOM 1771 C C . SER A 1 222 ? 22.861 -36.349 2.470 1.00 75.94 222 SER A C 1
ATOM 1773 O O . SER A 1 222 ? 23.476 -35.282 2.533 1.00 75.94 222 SER A O 1
ATOM 1775 N N . PHE A 1 223 ? 22.037 -36.665 1.477 1.00 80.38 223 PHE A N 1
ATOM 1776 C CA . PHE A 1 223 ? 21.623 -35.748 0.424 1.00 80.38 223 PHE A CA 1
ATOM 1777 C C . PHE A 1 223 ? 20.112 -35.585 0.517 1.00 80.38 223 PHE A C 1
ATOM 1779 O O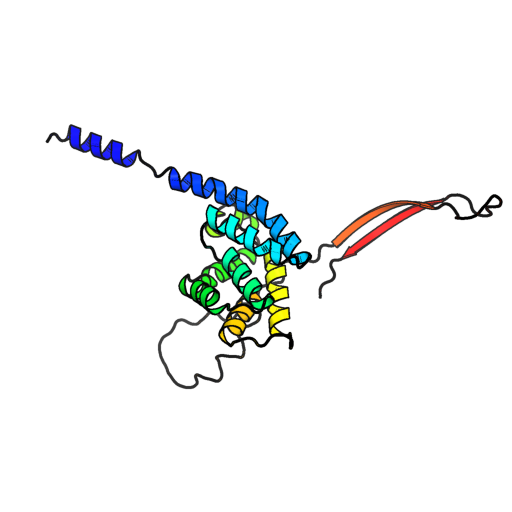 . PHE A 1 223 ? 19.383 -36.575 0.588 1.00 80.38 223 PHE A O 1
ATOM 1786 N N . GLY A 1 224 ? 19.644 -34.345 0.524 1.00 76.00 224 GLY A N 1
ATOM 1787 C CA . GLY A 1 224 ? 18.230 -34.028 0.618 1.00 76.00 224 GLY A CA 1
ATOM 1788 C C . GLY A 1 224 ? 17.824 -32.950 -0.373 1.00 76.00 224 GLY A C 1
ATOM 1789 O O . GLY A 1 224 ? 18.639 -32.165 -0.855 1.00 76.00 224 GLY A O 1
ATOM 1790 N N . PHE A 1 225 ? 16.532 -32.905 -0.660 1.00 75.81 225 PHE A N 1
ATOM 1791 C CA . PHE A 1 225 ? 15.891 -31.776 -1.314 1.00 75.81 225 PHE A CA 1
ATOM 1792 C C . PHE A 1 225 ? 14.747 -31.317 -0.417 1.00 75.81 225 PHE A C 1
ATOM 1794 O O . PHE A 1 225 ? 13.961 -32.131 0.066 1.00 75.81 225 PHE A O 1
ATOM 1801 N N . MET A 1 226 ? 14.669 -30.014 -0.166 1.00 71.94 226 MET A N 1
ATOM 1802 C CA . MET A 1 226 ? 13.543 -29.416 0.541 1.00 71.94 226 MET A CA 1
ATOM 1803 C C . MET A 1 226 ? 12.725 -28.590 -0.444 1.00 71.94 226 MET A C 1
ATOM 1805 O O . MET A 1 226 ? 13.260 -27.711 -1.123 1.00 71.94 226 MET A O 1
ATOM 1809 N N . LEU A 1 227 ? 11.431 -28.897 -0.517 1.00 67.62 227 LEU A N 1
ATOM 1810 C CA . LEU A 1 227 ? 10.434 -28.095 -1.214 1.00 67.62 227 LEU A CA 1
ATOM 1811 C C . LEU A 1 227 ? 9.823 -27.136 -0.199 1.00 67.62 227 LEU A C 1
ATOM 1813 O O . LEU A 1 227 ? 9.232 -27.568 0.790 1.00 67.62 227 LEU A O 1
ATOM 1817 N N . MET A 1 228 ? 9.987 -25.841 -0.436 1.00 66.31 228 MET A N 1
ATOM 1818 C CA . MET A 1 228 ? 9.365 -24.797 0.367 1.00 66.31 228 MET A CA 1
ATOM 1819 C C . MET A 1 228 ? 8.286 -24.143 -0.484 1.00 66.31 228 MET A C 1
ATOM 1821 O O . MET A 1 228 ? 8.572 -23.636 -1.566 1.00 66.31 228 MET A O 1
ATOM 1825 N N . SER A 1 229 ? 7.049 -24.167 -0.003 1.00 61.34 229 SER A N 1
ATOM 1826 C CA . SER A 1 229 ? 5.962 -23.385 -0.584 1.00 61.34 229 SER A CA 1
ATOM 1827 C C . SER A 1 229 ? 5.624 -22.246 0.360 1.00 61.34 229 SER A C 1
ATOM 1829 O O . SER A 1 229 ? 5.629 -22.430 1.579 1.00 61.34 229 SER A O 1
ATOM 1831 N N . SER A 1 230 ? 5.291 -21.084 -0.197 1.00 56.25 230 SER A N 1
ATOM 1832 C CA . SER A 1 230 ? 4.570 -20.070 0.569 1.00 56.25 230 SER A CA 1
ATOM 1833 C C . SER A 1 230 ? 3.245 -20.668 1.045 1.00 56.25 230 SER A C 1
ATOM 1835 O O . SER A 1 230 ? 2.580 -21.366 0.276 1.00 56.25 230 SER A O 1
ATOM 1837 N N . LEU A 1 231 ? 2.888 -20.433 2.308 1.00 44.69 231 LEU A N 1
ATOM 1838 C CA . LEU A 1 231 ? 1.585 -20.813 2.842 1.00 44.69 231 LEU A CA 1
ATOM 1839 C C . LEU A 1 231 ? 0.584 -19.751 2.369 1.00 44.69 231 LEU A C 1
ATOM 1841 O O . LEU A 1 231 ? 0.630 -18.619 2.845 1.00 44.69 231 LEU A O 1
ATOM 1845 N N . GLU A 1 232 ? -0.251 -20.083 1.388 1.00 48.56 232 GLU A N 1
ATOM 1846 C CA . GLU A 1 232 ? -1.429 -19.274 1.060 1.00 48.56 232 GLU A CA 1
ATOM 1847 C C . GLU A 1 232 ? -2.410 -19.406 2.233 1.00 48.56 232 GLU A C 1
ATOM 1849 O O . GLU A 1 232 ? -2.714 -20.523 2.665 1.00 48.56 232 GLU A O 1
ATOM 1854 N N . ARG A 1 233 ? -2.835 -18.280 2.811 1.00 41.41 233 ARG A N 1
ATOM 1855 C CA . ARG A 1 233 ? -3.829 -18.247 3.883 1.00 41.41 233 AR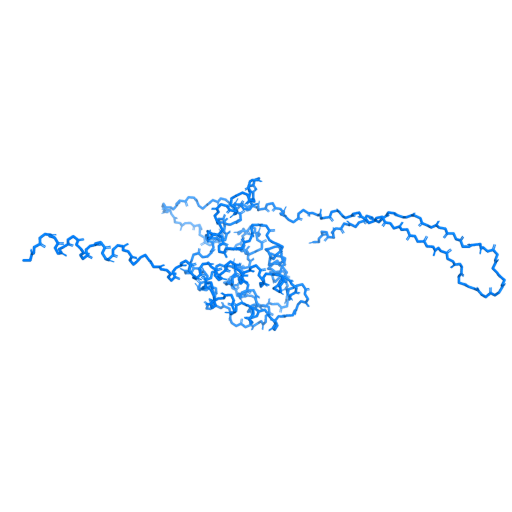G A CA 1
ATOM 1856 C C . ARG A 1 233 ? -4.840 -17.153 3.622 1.00 41.41 233 ARG A C 1
ATOM 1858 O O . ARG A 1 233 ? -4.388 -16.046 3.259 1.00 41.41 233 ARG A O 1
#

Radius of gyration: 26.13 Å; chains: 1; bounding box: 68×98×55 Å

pLDDT: mean 76.47, std 19.23, range [31.58, 97.5]

Sequence (233 aa):
MNIRQLALMILIMSCVIPTKLLHGQENCERYTVETLPLLTQALNNNDFDKIDPLLNSIQASCGINEFVQRLRILMQIIEKKNSTAAIDLYWNSQFDKSFLQRLDAADQDDFSTQYEQHKEKYNFYPLRHPLDGLIKVRAQALLVSDSYTLTDQEKDILQLFSDTDVSSAVQDGRSNEQDNQQPFPAPKVYRDRQKAKLGYVPSIGVVTPLGGANKIFGTNVSFGFMLMSSLER